Protein AF-A0A3C1Q5F6-F1 (afdb_monomer_lite)

Sequence (290 aa):
MKKNLTIVIAALIVAAMAIPASAAKLTLSGAYSAGWTYDTRVWTPTNLAEASKLTLKLEFTEGESIVAYLPLTVKPFVGEPEVAVGSWYFSYATAPFSFWVSPNDPWNAKQFSALGDPLGIGAKLGGGVVLNAKGNILGAGLNIYAAGLATGAEAYLGRATYGLPAEFTLGLVGAYTVTDPETDPDELILGADVVGPIPGIGGNITVAGAAQLSKPYDSTWGFEGMPSNDNYAYRLALTDIAVGPVTKAWASYTAVGGMFTDPYKASPASAPGAVLNKYAGKAAAEVGVT

Secondary structure (DSSP, 8-state):
---SHHHHHHHHHHHTTSS-SSSEEEEEEEEEEE-----TTS--PPPTTTTEEEEEEEEEEETTTEEEEEEEEEESSSSS-EEEE-S-EEEEE-SSEEEEEEE--TT-SS-------SS-TTS---SEEEEEEEEEETTEEEEEEEEEETTS-EEEEEEEEEE-GGG-EEEEEEEEEE--TTTS-EEEEEEEEEEEE-TTT-SEEEEEEEEEEEE-TT-SS--EE-SSS--EEEEEEEEEEEETTEEEEEEEEEEE-TT---TTSPPTTT-TTSHHHHTBTEEEEEEEE-

pLDDT: mean 85.05, std 15.41, range [35.41, 98.62]

Foldseek 3Di:
DPPVVVVVVVVVVVVVVPDPPDFKDKDKDKDKDFDWDDDPVDPDIDDRLQRIKIWMWIWIDGDPFWIWIWIWMWGSPPDDIDIDTDWTKTWGHDPQKIKMKTWQDPPHPDHDPAQPAQQQLQVADATFIKIWMWGADPQKTKIWIWTCHPVRKIKIWMKIWHADPQRKIKMKIKIWIDDDLVPDWTKIKIKIKIKHFDPPQTFIKIKMKMFMWTDHSPDPDDTDHPPDPFRMKIKIKTFQGDDPVARTKMKMKIAHGLNNDRPNGDDCVVCCPRNCNVHRNHIDIDIDGD

Structure (mmCIF, N/CA/C/O backbone):
data_AF-A0A3C1Q5F6-F1
#
_entry.id   AF-A0A3C1Q5F6-F1
#
loop_
_atom_site.group_PDB
_atom_site.id
_atom_site.type_symbol
_atom_site.label_atom_id
_atom_site.label_alt_id
_atom_site.label_comp_id
_atom_site.label_asym_id
_atom_site.label_entity_id
_atom_site.label_seq_id
_atom_site.pdbx_PDB_ins_code
_atom_site.Cartn_x
_atom_site.Cartn_y
_atom_site.Cartn_z
_atom_site.occupancy
_atom_site.B_iso_or_equiv
_atom_site.auth_seq_id
_atom_site.auth_comp_id
_atom_site.auth_asym_id
_atom_site.auth_atom_id
_atom_site.pdbx_PDB_model_num
ATOM 1 N N . MET A 1 1 ? 7.334 -12.150 -31.253 1.00 35.41 1 MET A N 1
ATOM 2 C CA . MET A 1 1 ? 6.237 -11.151 -31.172 1.00 35.41 1 MET A CA 1
ATOM 3 C C . MET A 1 1 ? 6.437 -10.079 -30.079 1.00 35.41 1 MET A C 1
ATOM 5 O O . MET A 1 1 ? 5.518 -9.338 -29.782 1.00 35.41 1 MET A O 1
ATOM 9 N N . LYS A 1 2 ? 7.685 -9.873 -29.617 1.00 36.47 2 LYS A N 1
ATOM 10 C CA . LYS A 1 2 ? 8.251 -8.755 -28.824 1.00 36.47 2 LYS A CA 1
ATOM 11 C C . LYS A 1 2 ? 8.188 -7.345 -29.484 1.00 36.47 2 LYS A C 1
ATOM 13 O O . LYS A 1 2 ? 8.998 -6.487 -29.160 1.00 36.47 2 LYS A O 1
ATOM 18 N N . LYS A 1 3 ? 7.271 -7.099 -30.434 1.00 38.62 3 LYS A N 1
ATOM 19 C CA . LYS A 1 3 ? 7.206 -5.860 -31.249 1.00 38.62 3 LYS A CA 1
ATOM 20 C C . LYS A 1 3 ? 6.546 -4.654 -30.540 1.00 38.62 3 LYS A C 1
ATOM 22 O O . LYS A 1 3 ? 6.632 -3.549 -31.059 1.00 38.62 3 LYS A O 1
ATOM 27 N N . ASN A 1 4 ? 5.958 -4.830 -29.351 1.00 45.78 4 ASN A N 1
ATOM 28 C CA . ASN A 1 4 ? 5.184 -3.771 -28.676 1.00 45.78 4 ASN A CA 1
ATOM 29 C C . ASN A 1 4 ? 5.987 -2.927 -27.662 1.00 45.78 4 ASN A C 1
ATOM 31 O O . ASN A 1 4 ? 5.593 -1.804 -27.363 1.00 45.78 4 ASN A O 1
ATOM 35 N N . LEU A 1 5 ? 7.148 -3.401 -27.186 1.00 43.19 5 LEU A N 1
ATOM 36 C CA . LEU A 1 5 ? 8.021 -2.631 -26.279 1.00 43.19 5 LEU A CA 1
ATOM 37 C C . LEU A 1 5 ? 8.667 -1.420 -26.992 1.00 43.19 5 LEU A C 1
ATOM 39 O O . LEU A 1 5 ? 8.915 -0.378 -26.392 1.00 43.19 5 LEU A O 1
ATOM 43 N N . THR A 1 6 ? 8.879 -1.547 -28.306 1.00 39.38 6 THR A N 1
ATOM 44 C CA . THR A 1 6 ? 9.474 -0.539 -29.199 1.00 39.38 6 THR A CA 1
ATOM 45 C C . THR A 1 6 ? 8.559 0.674 -29.443 1.00 39.38 6 THR A C 1
ATOM 47 O O . THR A 1 6 ? 9.052 1.742 -29.790 1.00 39.38 6 THR A O 1
ATOM 50 N N . ILE A 1 7 ? 7.244 0.551 -29.217 1.00 42.97 7 ILE A N 1
ATOM 51 C CA . ILE A 1 7 ? 6.257 1.629 -29.434 1.00 42.97 7 ILE A CA 1
ATOM 52 C C . ILE A 1 7 ? 6.027 2.458 -28.155 1.00 42.97 7 ILE A C 1
ATOM 54 O O . ILE A 1 7 ? 5.836 3.668 -28.231 1.00 42.97 7 ILE A O 1
ATOM 58 N N . VAL A 1 8 ? 6.140 1.854 -26.968 1.00 44.69 8 VAL A N 1
ATOM 59 C CA . VAL A 1 8 ? 5.965 2.565 -25.684 1.00 44.69 8 VAL A CA 1
ATOM 60 C C . VAL A 1 8 ? 7.183 3.443 -25.338 1.00 44.69 8 VAL A C 1
ATOM 62 O O . VAL A 1 8 ? 7.014 4.560 -24.854 1.00 44.69 8 VAL A O 1
ATOM 65 N N . ILE A 1 9 ? 8.407 3.015 -25.683 1.00 50.34 9 ILE A N 1
ATOM 66 C CA . ILE A 1 9 ? 9.622 3.853 -25.570 1.00 50.34 9 ILE A CA 1
ATOM 67 C C . ILE A 1 9 ? 9.559 5.049 -26.538 1.00 50.34 9 ILE A C 1
ATOM 69 O O . ILE A 1 9 ? 9.979 6.150 -26.192 1.00 50.34 9 ILE A O 1
ATOM 73 N N . ALA A 1 10 ? 8.969 4.868 -27.722 1.00 46.56 10 ALA A N 1
ATOM 74 C CA . ALA A 1 10 ? 8.775 5.948 -28.686 1.00 46.56 10 ALA A CA 1
ATOM 75 C C . ALA A 1 10 ? 7.743 7.001 -28.216 1.00 46.56 10 ALA A C 1
ATOM 77 O O . ALA A 1 10 ? 7.903 8.174 -28.536 1.00 46.56 10 ALA A O 1
ATOM 78 N N . ALA A 1 11 ? 6.743 6.639 -27.400 1.00 47.94 11 ALA A N 1
ATOM 79 C CA . ALA A 1 11 ? 5.792 7.597 -26.813 1.00 47.94 11 ALA A CA 1
ATOM 80 C C . ALA A 1 11 ? 6.409 8.444 -25.677 1.00 47.94 11 ALA A C 1
ATOM 82 O O . ALA A 1 11 ? 6.154 9.647 -25.597 1.00 47.94 11 ALA A O 1
ATOM 83 N N . LEU A 1 12 ? 7.293 7.853 -24.862 1.00 50.41 12 LEU A N 1
ATOM 84 C CA . LEU A 1 12 ? 8.118 8.573 -23.874 1.00 50.41 12 LEU A CA 1
ATOM 85 C C . LEU A 1 12 ? 9.059 9.607 -24.534 1.00 50.41 12 LEU A C 1
ATOM 87 O O . LEU A 1 12 ? 9.312 10.658 -23.953 1.00 50.41 12 LEU A O 1
ATOM 91 N N . ILE A 1 13 ? 9.517 9.345 -25.766 1.00 47.28 13 ILE A N 1
ATOM 92 C CA . ILE A 1 13 ? 10.358 10.240 -26.589 1.00 47.28 13 ILE A CA 1
ATOM 93 C C . ILE A 1 13 ? 9.553 11.407 -27.200 1.00 47.28 13 ILE A C 1
ATOM 95 O O . ILE A 1 13 ? 10.118 12.466 -27.461 1.00 47.28 13 ILE A O 1
ATOM 99 N N . VAL A 1 14 ? 8.236 11.254 -27.393 1.00 49.12 14 VAL A N 1
ATOM 100 C CA . VAL A 1 14 ? 7.384 12.267 -28.047 1.00 49.12 14 VAL A CA 1
ATOM 101 C C . VAL A 1 14 ? 6.758 13.252 -27.053 1.00 49.12 14 VAL A C 1
ATOM 103 O O . VAL A 1 14 ? 6.632 14.429 -27.375 1.00 49.12 14 VAL A O 1
ATOM 106 N N . ALA A 1 15 ? 6.441 12.844 -25.820 1.00 44.47 15 ALA A N 1
ATOM 107 C CA . ALA A 1 15 ? 5.933 13.773 -24.798 1.00 44.47 15 ALA A CA 1
ATOM 108 C C . ALA A 1 15 ? 7.011 14.733 -24.243 1.00 44.47 15 ALA A C 1
ATOM 110 O O . ALA A 1 15 ? 6.678 15.827 -23.793 1.00 44.47 15 ALA A O 1
ATOM 111 N N . ALA A 1 16 ? 8.300 14.385 -24.367 1.00 49.19 16 ALA A N 1
ATOM 112 C CA . ALA A 1 16 ? 9.418 15.306 -24.133 1.00 49.19 16 ALA A CA 1
ATOM 113 C C . ALA A 1 16 ? 9.474 16.471 -25.153 1.00 49.19 16 ALA A C 1
ATOM 115 O O . ALA A 1 16 ? 10.225 17.423 -24.956 1.00 49.19 16 ALA A O 1
ATOM 116 N N . MET A 1 17 ? 8.690 16.420 -26.242 1.00 44.44 17 MET A N 1
ATOM 117 C CA . MET A 1 17 ? 8.706 17.412 -27.326 1.00 44.44 17 MET A CA 1
ATOM 118 C C . MET A 1 17 ? 7.688 18.567 -27.173 1.00 44.44 17 MET A C 1
ATOM 120 O O . MET A 1 17 ? 7.547 19.350 -28.110 1.00 44.44 17 MET A O 1
ATOM 124 N N . ALA A 1 18 ? 6.977 18.713 -26.042 1.00 46.72 18 ALA A N 1
ATOM 125 C CA . ALA A 1 18 ? 5.886 19.700 -25.897 1.00 46.72 18 ALA A CA 1
ATOM 126 C C . ALA A 1 18 ? 5.957 20.628 -24.659 1.00 46.72 18 ALA A C 1
ATOM 128 O O . ALA A 1 18 ? 4.913 21.092 -24.198 1.00 46.72 18 ALA A O 1
ATOM 129 N N . ILE A 1 19 ? 7.144 20.924 -24.105 1.00 53.06 19 ILE A N 1
ATOM 130 C CA . ILE A 1 19 ? 7.284 21.745 -22.880 1.00 53.06 19 ILE A CA 1
ATOM 131 C C . ILE A 1 19 ? 8.392 22.817 -23.056 1.00 53.06 19 ILE A C 1
ATOM 133 O O . ILE A 1 19 ? 9.395 22.534 -23.717 1.00 53.06 19 ILE A O 1
ATOM 137 N N . PRO A 1 20 ? 8.232 24.073 -22.565 1.00 49.56 20 PRO A N 1
ATOM 138 C CA . PRO A 1 20 ? 9.175 25.165 -22.832 1.00 49.56 20 PRO A CA 1
ATOM 139 C C . PRO A 1 20 ? 10.585 24.894 -22.278 1.00 49.56 20 PRO A C 1
ATOM 141 O O . PRO A 1 20 ? 10.820 24.825 -21.075 1.00 49.56 20 PRO A O 1
ATOM 144 N N . ALA A 1 21 ? 11.537 24.782 -23.200 1.00 50.69 21 ALA A N 1
ATOM 145 C CA . ALA A 1 21 ? 12.872 24.223 -23.026 1.00 50.69 21 ALA A CA 1
ATOM 146 C C . ALA A 1 21 ? 13.909 25.125 -22.315 1.00 50.69 21 ALA A C 1
ATOM 148 O O . ALA A 1 21 ? 14.904 25.501 -22.935 1.00 50.69 21 ALA A O 1
ATOM 149 N N . SER A 1 22 ? 13.750 25.456 -21.026 1.00 56.28 22 SER A N 1
ATOM 150 C CA . SER A 1 22 ? 14.826 26.159 -20.284 1.00 56.28 22 SER A CA 1
ATOM 151 C C . SER A 1 22 ? 15.547 25.350 -19.195 1.00 56.28 22 SER A C 1
ATOM 153 O O . SER A 1 22 ? 16.629 25.768 -18.790 1.00 56.28 22 SER A O 1
ATOM 155 N N . ALA A 1 23 ? 15.034 24.188 -18.756 1.00 65.44 23 ALA A N 1
ATOM 156 C CA . ALA A 1 23 ? 15.628 23.422 -17.642 1.00 65.44 23 ALA A CA 1
ATOM 157 C C . ALA A 1 23 ? 15.640 21.885 -17.808 1.00 65.44 23 ALA A C 1
ATOM 159 O O . ALA A 1 23 ? 15.809 21.158 -16.827 1.00 65.44 23 ALA A O 1
ATOM 160 N N . ALA A 1 24 ? 15.456 21.367 -19.026 1.00 75.56 24 ALA A N 1
ATOM 161 C CA . ALA A 1 24 ? 15.541 19.931 -19.285 1.00 75.56 24 ALA A CA 1
ATOM 162 C C . ALA A 1 24 ? 17.007 19.461 -19.368 1.00 75.56 24 ALA A C 1
ATOM 164 O O . ALA A 1 24 ? 17.834 20.073 -20.046 1.00 75.56 24 ALA A O 1
ATOM 165 N N . LYS A 1 25 ? 17.329 18.351 -18.701 1.00 81.88 25 LYS A N 1
ATOM 166 C CA . LYS A 1 25 ? 18.652 17.717 -18.677 1.00 81.88 25 LYS A CA 1
ATOM 167 C C . LYS A 1 25 ? 18.509 16.224 -18.954 1.00 81.88 25 LYS A C 1
ATOM 169 O O . LYS A 1 25 ? 17.766 15.525 -18.276 1.00 81.88 25 LYS A O 1
ATOM 174 N N . LEU A 1 26 ? 19.279 15.731 -19.922 1.00 82.38 26 LEU A N 1
ATOM 175 C CA . LEU A 1 26 ? 19.454 14.304 -20.180 1.00 82.38 26 LEU A CA 1
ATOM 176 C C . LEU A 1 26 ? 20.857 13.883 -19.731 1.00 82.38 26 LEU A C 1
ATOM 178 O O . LEU A 1 26 ? 21.854 14.440 -20.187 1.00 82.38 26 LEU A O 1
ATOM 182 N N . THR A 1 27 ? 20.933 12.891 -18.851 1.00 83.12 27 THR A N 1
ATOM 183 C CA . THR A 1 27 ? 22.177 12.320 -18.332 1.00 83.12 27 THR A CA 1
ATOM 184 C C . THR A 1 27 ? 22.307 10.873 -18.793 1.00 83.12 27 THR A C 1
ATOM 186 O O . THR A 1 27 ? 21.411 10.059 -18.580 1.00 83.12 27 THR A O 1
ATOM 189 N N . LEU A 1 28 ? 23.449 10.542 -19.397 1.00 82.88 28 LEU A N 1
ATOM 190 C CA . LEU A 1 28 ? 23.834 9.176 -19.744 1.00 82.88 28 LEU A CA 1
ATOM 191 C C . LEU A 1 28 ? 25.090 8.804 -18.955 1.00 82.88 28 LEU A C 1
ATOM 193 O O . LEU A 1 28 ? 26.108 9.488 -19.040 1.00 82.88 28 LEU A O 1
ATOM 197 N N . SER A 1 29 ? 25.029 7.710 -18.203 1.00 83.94 29 SER A N 1
ATOM 198 C CA . SER A 1 29 ? 26.189 7.134 -17.514 1.00 83.94 29 SER A CA 1
ATOM 199 C C . SER A 1 29 ? 26.211 5.619 -17.672 1.00 83.94 29 SER A C 1
ATOM 201 O O . SER A 1 29 ? 25.200 5.004 -18.008 1.00 83.94 29 SER A O 1
ATOM 203 N N . GLY A 1 30 ? 27.362 4.992 -17.454 1.00 81.44 30 GLY A N 1
ATOM 204 C CA . GLY A 1 30 ? 27.469 3.549 -17.601 1.00 81.44 30 GLY A CA 1
ATOM 205 C C . GLY A 1 30 ? 28.825 2.990 -17.213 1.00 81.44 30 GLY A C 1
ATOM 206 O O . GLY A 1 30 ? 29.762 3.731 -16.926 1.00 81.44 30 GLY A O 1
ATOM 207 N N . ALA A 1 31 ? 28.908 1.665 -17.197 1.00 84.56 31 ALA A N 1
ATOM 208 C CA . ALA A 1 31 ? 30.134 0.927 -16.936 1.00 84.56 31 ALA A CA 1
ATOM 209 C C . ALA A 1 31 ? 30.200 -0.304 -17.840 1.00 84.56 31 ALA A C 1
ATOM 211 O O . ALA A 1 31 ? 29.221 -1.048 -17.963 1.00 84.56 31 ALA A O 1
ATOM 212 N N . TYR A 1 32 ? 31.368 -0.515 -18.439 1.00 76.19 32 TYR A N 1
ATOM 213 C CA . TYR A 1 32 ? 31.722 -1.762 -19.099 1.00 76.19 32 TYR A CA 1
ATOM 214 C C . TYR A 1 32 ? 32.512 -2.627 -18.119 1.00 76.19 32 TYR A C 1
ATOM 216 O O . TYR A 1 32 ? 33.461 -2.152 -17.494 1.00 76.19 32 TYR A O 1
ATOM 224 N N . SER A 1 33 ? 32.119 -3.886 -17.969 1.00 78.19 33 SER A N 1
ATOM 225 C CA . SER A 1 33 ? 32.840 -4.849 -17.145 1.00 78.19 33 SER A CA 1
ATOM 226 C C . SER A 1 33 ? 32.868 -6.225 -17.795 1.00 78.19 33 SER A C 1
ATOM 228 O O . SER A 1 33 ? 31.988 -6.592 -18.568 1.00 78.19 33 SER A O 1
ATOM 230 N 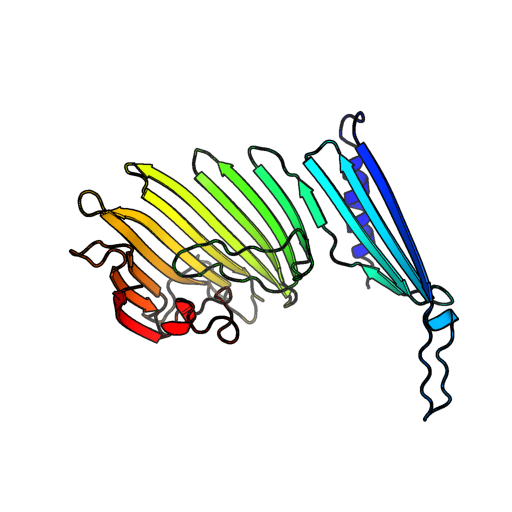N . ALA A 1 34 ? 33.896 -6.997 -17.464 1.00 69.38 34 ALA A N 1
ATOM 231 C CA . ALA A 1 34 ? 33.992 -8.411 -17.782 1.00 69.38 34 ALA A CA 1
ATOM 232 C C . ALA A 1 34 ? 34.605 -9.113 -16.565 1.00 69.38 34 ALA A C 1
ATOM 234 O O . ALA A 1 34 ? 35.575 -8.617 -15.991 1.00 69.38 34 ALA A O 1
ATOM 235 N N . GLY A 1 35 ? 34.003 -10.217 -16.128 1.00 64.31 35 GLY A N 1
ATOM 236 C CA . GLY A 1 35 ? 34.468 -10.997 -14.979 1.00 64.31 35 GLY A CA 1
ATOM 237 C C . GLY A 1 35 ? 34.714 -12.442 -15.383 1.00 64.31 35 GLY A C 1
ATOM 238 O O . GLY A 1 35 ? 34.014 -12.961 -16.239 1.00 64.31 35 GLY A O 1
ATOM 239 N N . TRP A 1 36 ? 35.690 -13.105 -14.775 1.00 60.81 36 TRP A N 1
ATOM 240 C CA . TRP A 1 36 ? 35.934 -14.528 -15.002 1.00 60.81 36 TRP A CA 1
ATOM 241 C C . TRP A 1 36 ? 35.939 -15.256 -13.662 1.00 60.81 36 TRP A C 1
ATOM 243 O O . TRP A 1 36 ? 36.415 -14.726 -12.657 1.00 60.81 36 TRP A O 1
ATOM 253 N N . THR A 1 37 ? 35.365 -16.455 -13.641 1.00 58.91 37 THR A N 1
ATOM 254 C CA . THR A 1 37 ? 35.388 -17.339 -12.475 1.00 58.91 37 THR A CA 1
ATOM 255 C C . THR A 1 37 ? 36.300 -18.515 -12.788 1.00 58.91 37 THR A C 1
ATOM 257 O O . THR A 1 37 ? 36.218 -19.106 -13.862 1.00 58.91 37 THR A O 1
ATOM 260 N N . TYR A 1 38 ? 37.194 -18.821 -11.852 1.00 57.25 38 TYR A N 1
ATOM 261 C CA . TYR A 1 38 ? 38.139 -19.925 -11.950 1.00 57.25 38 TYR A CA 1
ATOM 262 C C . TYR A 1 38 ? 37.777 -20.988 -10.913 1.00 57.25 38 TYR A C 1
ATOM 264 O O . TYR A 1 38 ? 37.818 -20.713 -9.713 1.00 57.25 38 TYR A O 1
ATOM 272 N N . ASP A 1 39 ? 37.417 -22.187 -11.375 1.00 66.12 39 ASP A N 1
ATOM 273 C CA . ASP A 1 39 ? 37.258 -23.368 -10.525 1.00 66.12 39 ASP A CA 1
ATOM 274 C C . ASP A 1 39 ? 38.516 -24.239 -10.649 1.00 66.12 39 ASP A C 1
ATOM 276 O O . ASP A 1 39 ? 38.878 -24.695 -11.732 1.00 66.12 39 ASP A O 1
ATOM 280 N N . THR A 1 40 ? 39.202 -24.476 -9.531 1.00 62.94 40 THR A N 1
ATOM 281 C CA . THR A 1 40 ? 40.420 -25.302 -9.486 1.00 62.94 40 THR A CA 1
ATOM 282 C C . THR A 1 40 ? 40.155 -26.788 -9.730 1.00 62.94 40 THR A C 1
ATOM 284 O O . THR A 1 40 ? 41.106 -27.546 -9.917 1.00 62.94 40 THR A O 1
ATOM 287 N N . ARG A 1 41 ? 38.891 -27.225 -9.703 1.00 69.75 41 ARG A N 1
ATOM 288 C CA . ARG A 1 41 ? 38.481 -28.630 -9.844 1.00 69.75 41 ARG A CA 1
ATOM 289 C C . ARG A 1 41 ? 38.009 -28.975 -11.255 1.00 69.75 41 ARG A C 1
ATOM 291 O O . ARG A 1 41 ? 38.017 -30.150 -11.610 1.00 69.75 41 ARG A O 1
ATOM 298 N N . VAL A 1 42 ? 37.623 -27.978 -12.055 1.00 61.81 42 VAL A N 1
ATOM 299 C CA . VAL A 1 42 ? 37.151 -28.144 -13.437 1.00 61.81 42 VAL A CA 1
ATOM 300 C C . VAL A 1 42 ? 37.731 -27.019 -14.295 1.00 61.81 42 VAL A C 1
ATOM 302 O O . VAL A 1 42 ? 37.387 -25.853 -14.118 1.00 61.81 42 VAL A O 1
ATOM 305 N N . TRP A 1 43 ? 38.612 -27.355 -15.245 1.00 54.59 43 TRP A N 1
ATOM 306 C CA . TRP A 1 43 ? 39.190 -26.377 -16.175 1.00 54.59 43 TRP A CA 1
ATOM 307 C C . TRP A 1 43 ? 38.177 -25.995 -17.264 1.00 54.59 43 TRP A C 1
ATOM 309 O O . TRP A 1 43 ? 38.260 -26.426 -18.411 1.00 54.59 43 TRP A O 1
ATOM 319 N N . THR A 1 44 ? 37.196 -25.181 -16.891 1.00 61.12 44 THR A N 1
ATOM 320 C CA . THR A 1 44 ? 36.236 -24.555 -17.811 1.00 61.12 44 THR A CA 1
ATOM 321 C C . THR A 1 44 ? 36.230 -23.048 -17.571 1.00 61.12 44 THR A C 1
ATOM 323 O O . THR A 1 44 ? 35.342 -22.542 -16.884 1.00 61.12 44 THR A O 1
ATOM 326 N N . PRO A 1 45 ? 37.242 -22.314 -18.074 1.00 61.03 45 PRO A N 1
ATOM 327 C CA . PRO A 1 45 ? 37.261 -20.861 -17.971 1.00 61.03 45 PRO A CA 1
ATOM 328 C C . PRO A 1 45 ? 36.082 -20.266 -18.749 1.00 61.03 45 PRO A C 1
ATOM 330 O O . PRO A 1 45 ? 35.851 -20.618 -19.905 1.00 61.03 45 PRO A O 1
ATOM 333 N N . THR A 1 46 ? 35.342 -19.349 -18.126 1.00 66.81 46 THR A N 1
ATOM 334 C CA . THR A 1 46 ? 34.298 -18.583 -18.819 1.00 66.81 46 THR A CA 1
ATOM 335 C C . THR A 1 46 ? 34.935 -17.703 -19.894 1.00 66.81 46 THR A C 1
ATOM 337 O O . THR A 1 46 ? 35.908 -16.994 -19.624 1.00 66.81 46 THR A O 1
ATOM 340 N N . ASN A 1 47 ? 34.387 -17.725 -21.110 1.00 73.00 47 ASN A N 1
ATOM 341 C CA . ASN A 1 47 ? 34.859 -16.878 -22.200 1.00 73.00 47 ASN A CA 1
ATOM 342 C C . ASN A 1 47 ? 34.645 -15.393 -21.848 1.00 73.00 47 ASN A C 1
ATOM 344 O O . ASN A 1 47 ? 33.549 -14.982 -21.472 1.00 73.00 47 ASN A O 1
ATOM 348 N N . LEU A 1 48 ? 35.689 -14.572 -21.996 1.00 68.75 48 LEU A N 1
ATOM 349 C CA . LEU A 1 48 ? 35.645 -13.142 -21.677 1.00 68.75 48 LEU A CA 1
ATOM 350 C C . LEU A 1 48 ? 34.615 -12.373 -22.525 1.00 68.75 48 LEU A C 1
ATOM 352 O O . LEU A 1 48 ? 34.022 -11.408 -22.046 1.00 68.75 48 LEU A O 1
ATOM 356 N N . ALA A 1 49 ? 34.379 -12.815 -23.764 1.00 71.31 49 ALA A N 1
ATOM 357 C CA . ALA A 1 49 ? 33.346 -12.273 -24.641 1.00 71.31 49 ALA A CA 1
ATOM 358 C C . ALA A 1 49 ? 31.941 -12.572 -24.095 1.00 71.31 49 ALA A C 1
ATOM 360 O O . ALA A 1 49 ? 31.103 -11.674 -24.033 1.00 71.31 49 ALA A O 1
ATOM 361 N N . GLU A 1 50 ? 31.708 -13.794 -23.616 1.00 73.19 50 GLU A N 1
ATOM 362 C CA . GLU A 1 50 ? 30.434 -14.218 -23.016 1.00 73.19 50 GLU A CA 1
ATOM 363 C C . GLU A 1 50 ? 30.193 -13.566 -21.647 1.00 73.19 50 GLU A C 1
ATOM 365 O O . GLU A 1 50 ? 29.059 -13.271 -21.276 1.00 73.19 50 GLU A O 1
ATOM 370 N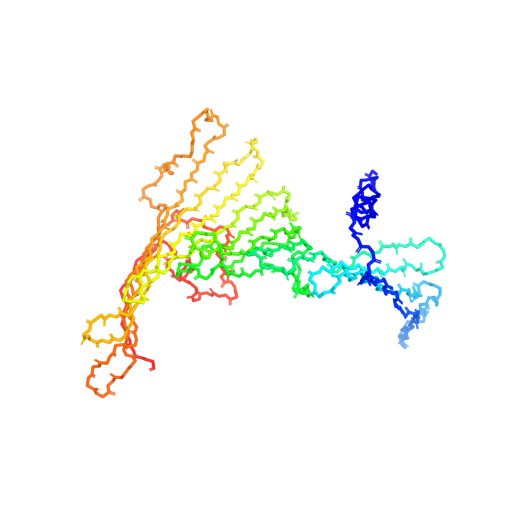 N . ALA A 1 51 ? 31.266 -13.275 -20.910 1.00 73.25 51 ALA A N 1
ATOM 371 C CA . ALA A 1 51 ? 31.197 -12.617 -19.610 1.00 73.25 51 ALA A CA 1
ATOM 372 C C . ALA A 1 51 ? 31.133 -11.080 -19.678 1.00 73.25 51 ALA A C 1
ATOM 374 O O . ALA A 1 51 ? 31.068 -10.416 -18.636 1.00 73.25 51 ALA A O 1
ATOM 375 N N . SER A 1 52 ? 31.173 -10.502 -20.881 1.00 79.38 52 SER A N 1
ATOM 376 C CA . SER A 1 52 ? 31.136 -9.055 -21.073 1.00 79.38 52 SER A CA 1
ATOM 377 C C . SER A 1 52 ? 29.750 -8.475 -20.769 1.00 79.38 52 SER A C 1
ATOM 379 O O . SER A 1 52 ? 28.711 -8.998 -21.179 1.00 79.38 52 SER A O 1
ATOM 381 N N . LYS A 1 53 ? 29.731 -7.366 -20.029 1.00 84.94 53 LYS A N 1
ATOM 382 C CA . LYS A 1 53 ? 28.528 -6.655 -19.593 1.00 84.94 53 LYS A CA 1
ATOM 383 C C . LYS A 1 53 ? 28.700 -5.160 -19.822 1.00 84.94 53 LYS A C 1
ATOM 385 O O . LYS A 1 53 ? 29.622 -4.550 -19.285 1.00 84.94 53 LYS A O 1
ATOM 390 N N . LEU A 1 54 ? 27.739 -4.545 -20.505 1.00 82.81 54 LEU A N 1
ATOM 391 C CA . LEU A 1 54 ? 27.567 -3.093 -20.501 1.00 82.81 54 LEU A CA 1
ATOM 392 C C . LEU A 1 54 ? 26.347 -2.728 -19.654 1.00 82.81 54 LEU A C 1
ATOM 394 O O . LEU A 1 54 ? 25.258 -3.255 -19.866 1.00 82.81 54 LEU A O 1
ATOM 398 N N . THR A 1 55 ? 26.523 -1.830 -18.687 1.00 88.06 55 THR A N 1
ATOM 399 C CA . THR A 1 55 ? 25.419 -1.249 -17.907 1.00 88.06 55 THR A CA 1
ATOM 400 C C . THR A 1 55 ? 25.277 0.216 -18.282 1.00 88.06 55 THR A C 1
ATOM 402 O O . THR A 1 55 ? 26.258 0.949 -18.197 1.00 88.06 55 THR A O 1
ATOM 405 N N . LEU A 1 56 ? 24.076 0.643 -18.663 1.00 86.56 56 LEU A N 1
ATOM 406 C CA . LEU A 1 56 ? 23.745 2.029 -18.987 1.00 86.56 56 LEU A CA 1
ATOM 407 C C . LEU A 1 56 ? 22.655 2.532 -18.040 1.00 86.56 56 LEU A C 1
ATOM 409 O O . LEU A 1 56 ? 21.749 1.787 -17.671 1.00 86.56 56 LEU A O 1
ATOM 413 N N . LYS A 1 57 ? 22.733 3.803 -17.662 1.00 89.75 57 LYS A N 1
ATOM 414 C CA . LYS A 1 57 ? 21.721 4.531 -16.899 1.00 89.75 57 LYS A CA 1
ATOM 415 C C . LYS A 1 57 ? 21.383 5.797 -17.669 1.00 89.75 57 LYS A C 1
ATOM 417 O O . LYS A 1 57 ? 22.251 6.656 -17.841 1.00 89.75 57 LYS A O 1
ATOM 422 N N . LEU A 1 58 ? 20.147 5.873 -18.147 1.00 87.56 58 LEU A N 1
ATOM 423 C CA . LEU A 1 58 ? 19.595 7.050 -18.801 1.00 87.56 58 LEU A CA 1
ATOM 424 C C . LEU A 1 58 ? 18.671 7.740 -17.807 1.00 87.56 58 LEU A C 1
ATOM 426 O O . LEU A 1 58 ? 17.752 7.113 -17.286 1.00 87.56 58 LEU A O 1
ATOM 430 N N . GLU A 1 59 ? 18.916 9.015 -17.546 1.00 89.25 59 GLU A N 1
ATOM 431 C CA . GLU A 1 59 ? 18.085 9.828 -16.667 1.00 89.25 59 GLU A CA 1
ATOM 432 C C . GLU A 1 59 ? 17.730 11.130 -17.373 1.00 89.25 59 GLU A C 1
ATOM 434 O O . GLU A 1 59 ? 18.607 11.906 -17.749 1.00 89.25 59 GLU A O 1
ATOM 439 N N . PHE A 1 60 ? 16.441 11.355 -17.572 1.00 87.44 60 PHE A N 1
ATOM 440 C CA . PHE A 1 60 ? 15.898 12.626 -18.014 1.00 87.44 60 PHE A CA 1
ATOM 441 C C . PHE A 1 60 ? 15.296 13.339 -16.809 1.00 87.44 60 PHE A C 1
ATOM 443 O O . PHE A 1 60 ? 14.489 12.754 -16.089 1.00 87.44 60 PHE A O 1
ATOM 450 N N . THR A 1 61 ? 15.662 14.598 -16.611 1.00 87.62 61 THR A N 1
ATOM 451 C CA . THR A 1 61 ? 15.081 15.470 -15.592 1.00 87.62 61 THR A CA 1
ATOM 452 C C . THR A 1 61 ? 14.626 16.767 -16.235 1.00 87.62 61 THR A C 1
ATOM 454 O O . THR A 1 61 ? 15.373 17.349 -17.019 1.00 87.62 61 THR A O 1
ATOM 457 N N . GLU A 1 62 ? 13.454 17.265 -15.870 1.00 81.38 62 GLU A N 1
ATOM 458 C CA . GLU A 1 62 ? 13.008 18.604 -16.252 1.00 81.38 62 GLU A CA 1
ATOM 459 C C . GLU A 1 62 ? 12.584 19.380 -15.006 1.00 81.38 62 GLU A C 1
ATOM 461 O O . GLU A 1 62 ? 11.671 18.982 -14.272 1.00 81.38 62 GLU A O 1
ATOM 466 N N . GLY A 1 63 ? 13.303 20.477 -14.750 1.00 81.81 63 GLY A N 1
ATOM 467 C CA . GLY A 1 63 ? 13.214 21.184 -13.477 1.00 81.81 63 GLY A CA 1
ATOM 468 C C . GLY A 1 63 ? 13.527 20.255 -12.300 1.00 81.81 63 GLY A C 1
ATOM 469 O O . GLY A 1 63 ? 14.399 19.393 -12.387 1.00 81.81 63 GLY A O 1
ATOM 470 N N . GLU A 1 64 ? 12.794 20.425 -11.200 1.00 80.56 64 GLU A N 1
ATOM 471 C CA . GLU A 1 64 ? 12.931 19.600 -9.988 1.00 80.56 64 GLU A CA 1
ATOM 472 C C . GLU A 1 64 ? 11.862 18.498 -9.883 1.00 80.56 64 GLU A C 1
ATOM 474 O O . GLU A 1 64 ? 11.888 17.689 -8.957 1.00 80.56 64 GLU A O 1
ATOM 479 N N . SER A 1 65 ? 10.898 18.465 -10.809 1.00 85.94 65 SER A N 1
ATOM 480 C CA . SER A 1 65 ? 9.650 17.721 -10.609 1.00 85.94 65 SER A CA 1
ATOM 481 C C . SER A 1 65 ? 9.419 16.577 -11.589 1.00 85.94 65 SER A C 1
ATOM 483 O O . SER A 1 65 ? 8.680 15.656 -11.246 1.00 85.94 65 SER A O 1
ATOM 485 N N . ILE A 1 66 ? 10.008 16.604 -12.786 1.00 90.00 66 ILE A N 1
ATOM 486 C CA . ILE A 1 66 ? 9.875 15.520 -13.770 1.00 90.00 66 ILE A CA 1
ATOM 487 C C . ILE A 1 66 ? 11.169 14.722 -13.796 1.00 90.00 66 ILE A C 1
ATOM 489 O O . ILE A 1 66 ? 12.240 15.290 -14.000 1.00 90.00 66 ILE A O 1
ATOM 493 N N . VAL A 1 67 ? 11.060 13.403 -13.635 1.00 92.00 67 VAL A N 1
ATOM 494 C CA . VAL A 1 67 ? 12.183 12.465 -13.739 1.00 92.00 67 VAL A CA 1
ATOM 495 C C . VAL A 1 67 ? 11.746 11.228 -14.517 1.00 92.00 67 VAL A C 1
ATOM 497 O O . VAL A 1 67 ? 10.741 10.608 -14.175 1.00 92.00 67 VAL A O 1
ATOM 500 N N . ALA A 1 68 ? 12.518 10.831 -15.524 1.00 91.94 68 ALA A N 1
ATOM 501 C CA . ALA A 1 68 ? 12.408 9.535 -16.183 1.00 91.94 68 ALA A CA 1
ATOM 502 C C . ALA A 1 68 ? 13.754 8.810 -16.098 1.00 91.94 68 ALA A C 1
ATOM 504 O O . ALA A 1 68 ? 14.770 9.322 -16.563 1.00 91.94 68 ALA A O 1
ATOM 505 N N . TYR A 1 69 ? 13.762 7.618 -15.513 1.00 92.81 69 TYR A N 1
ATOM 506 C CA . TYR A 1 69 ? 14.957 6.815 -15.286 1.00 92.81 69 TYR A CA 1
ATOM 507 C C . TYR A 1 69 ? 14.829 5.458 -15.979 1.00 92.81 69 TYR A C 1
ATOM 509 O O . TYR A 1 69 ? 13.870 4.720 -15.749 1.00 92.81 69 TYR A O 1
ATOM 517 N N . LEU A 1 70 ? 15.818 5.113 -16.806 1.00 92.69 70 LEU A N 1
ATOM 518 C CA . LEU A 1 70 ? 15.874 3.870 -17.569 1.00 92.69 70 LEU A CA 1
ATOM 519 C C . LEU A 1 70 ? 17.259 3.208 -17.432 1.00 92.69 70 LEU A C 1
ATOM 521 O O . LEU A 1 70 ? 18.219 3.620 -18.093 1.00 92.69 70 LEU A O 1
ATOM 525 N N . PRO A 1 71 ? 17.386 2.165 -16.593 1.00 92.62 71 PRO A N 1
ATOM 526 C CA . PRO A 1 71 ? 18.585 1.343 -16.522 1.00 92.62 71 PRO A CA 1
ATOM 527 C C . PRO A 1 71 ? 18.536 0.203 -17.549 1.00 92.62 71 PRO A C 1
ATOM 529 O O . PRO A 1 71 ? 17.573 -0.565 -17.599 1.00 92.62 71 PRO A O 1
ATOM 532 N N . LEU A 1 72 ? 19.606 0.049 -18.327 1.00 90.00 72 LEU A N 1
ATOM 533 C CA . LEU A 1 72 ? 19.773 -1.018 -19.315 1.00 90.00 72 LEU A CA 1
ATOM 534 C C . LEU A 1 72 ? 21.009 -1.858 -18.991 1.00 90.00 72 LEU A C 1
ATOM 536 O O . LEU A 1 72 ? 22.047 -1.345 -18.572 1.00 90.00 72 LEU A O 1
ATOM 540 N N . THR A 1 73 ? 20.911 -3.162 -19.211 1.00 89.44 73 THR A N 1
ATOM 541 C CA . THR A 1 73 ? 22.041 -4.092 -19.171 1.00 89.44 73 THR A CA 1
ATOM 542 C C . THR A 1 73 ? 22.106 -4.842 -20.491 1.00 89.44 73 THR A C 1
ATOM 544 O O . THR A 1 73 ? 21.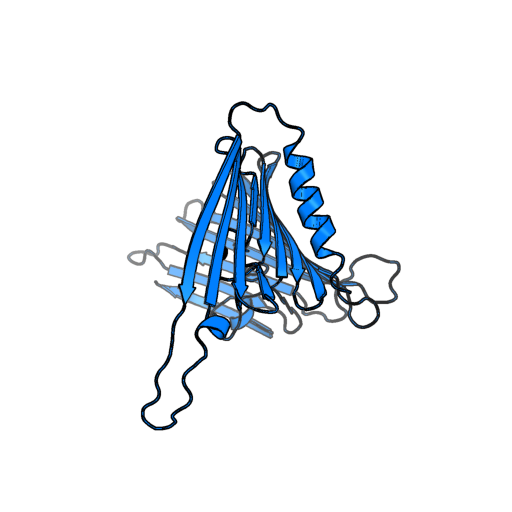113 -5.429 -20.902 1.00 89.44 73 THR A O 1
ATOM 547 N N . VAL A 1 74 ? 23.273 -4.847 -21.128 1.00 86.50 74 VAL A N 1
ATOM 548 C CA . VAL A 1 74 ? 23.527 -5.561 -22.384 1.00 86.50 74 VAL A CA 1
ATOM 549 C C . VAL A 1 74 ? 24.532 -6.681 -22.131 1.00 86.50 74 VAL A C 1
ATOM 551 O O . VAL A 1 74 ? 25.618 -6.407 -21.603 1.00 86.50 74 VAL A O 1
ATOM 554 N N . LYS A 1 75 ? 24.163 -7.926 -22.460 1.00 85.44 75 LYS A N 1
ATOM 555 C CA . LYS A 1 75 ? 24.987 -9.132 -22.268 1.00 85.44 75 LYS A CA 1
ATOM 556 C C . LYS A 1 75 ? 24.652 -10.239 -23.283 1.00 85.44 75 LYS A C 1
ATOM 558 O O . LYS A 1 75 ? 23.476 -10.458 -23.523 1.00 85.44 75 LYS A O 1
ATOM 563 N N . PRO A 1 76 ? 25.634 -11.007 -23.771 1.00 81.19 76 PRO A N 1
ATOM 564 C CA . PRO A 1 76 ? 27.033 -10.609 -23.838 1.00 81.19 76 PRO A CA 1
ATOM 565 C C . PRO A 1 76 ? 27.167 -9.360 -24.721 1.00 81.19 76 PRO A C 1
ATOM 567 O O . PRO A 1 76 ? 26.365 -9.125 -25.619 1.00 81.19 76 PRO A O 1
ATOM 570 N N . PHE A 1 77 ? 28.162 -8.517 -24.465 1.00 66.19 77 PHE A N 1
ATOM 571 C CA . PHE A 1 77 ? 28.424 -7.335 -25.297 1.00 66.19 77 PHE A CA 1
ATOM 572 C C . PHE A 1 77 ? 29.104 -7.684 -26.639 1.00 66.19 77 PHE A C 1
ATOM 574 O O . PHE A 1 77 ? 29.336 -6.812 -27.472 1.00 66.19 77 PHE A O 1
ATOM 581 N N . VAL A 1 78 ? 29.413 -8.965 -26.861 1.00 65.88 78 VAL A N 1
ATOM 582 C CA . VAL A 1 78 ? 30.006 -9.511 -28.086 1.00 65.88 78 VAL A CA 1
ATOM 583 C C . VAL A 1 78 ? 29.120 -10.652 -28.590 1.00 65.88 78 VAL A C 1
ATOM 585 O O . VAL A 1 78 ? 28.711 -11.496 -27.797 1.00 65.88 78 VAL A O 1
ATOM 588 N N . GLY A 1 79 ? 28.851 -10.709 -29.897 1.00 75.75 79 GLY A N 1
ATOM 589 C CA . GLY A 1 79 ? 27.974 -11.721 -30.499 1.00 75.75 79 GLY A CA 1
ATOM 590 C C . GLY A 1 79 ? 26.529 -11.236 -30.617 1.00 75.75 79 GLY A C 1
ATOM 591 O O . GLY A 1 79 ? 26.306 -10.134 -31.111 1.00 75.75 79 GLY A O 1
ATOM 592 N N . GLU A 1 80 ? 25.561 -12.052 -30.190 1.00 80.75 80 GLU A N 1
ATOM 593 C CA . GLU A 1 80 ? 24.143 -11.677 -30.116 1.00 80.75 80 GLU A CA 1
ATOM 594 C C . GLU A 1 80 ? 23.819 -11.109 -28.721 1.00 80.75 80 GLU A C 1
ATOM 596 O O . GLU A 1 80 ? 23.666 -11.879 -27.769 1.00 80.75 80 GLU A O 1
ATOM 601 N N . PRO A 1 81 ? 23.738 -9.775 -28.557 1.00 82.31 81 PRO A N 1
ATOM 602 C CA . PRO A 1 81 ? 23.477 -9.173 -27.259 1.00 82.31 81 PRO A CA 1
ATOM 603 C C . PRO A 1 81 ? 22.011 -9.321 -26.841 1.00 82.31 81 PRO A C 1
ATOM 605 O O . PRO A 1 81 ? 21.091 -8.943 -27.569 1.00 82.31 81 PRO A O 1
ATOM 608 N N . GLU A 1 82 ? 21.792 -9.760 -25.608 1.00 87.00 82 GLU A N 1
ATOM 609 C CA . GLU A 1 82 ? 20.529 -9.611 -24.899 1.00 87.00 82 GLU A CA 1
ATOM 610 C C . GLU A 1 82 ? 20.494 -8.257 -24.182 1.00 87.00 82 GLU A C 1
ATOM 612 O O . GLU A 1 82 ? 21.442 -7.864 -23.496 1.00 87.00 82 GLU A O 1
ATOM 617 N N . VAL A 1 83 ? 19.380 -7.538 -24.331 1.00 86.81 83 VAL A N 1
ATOM 618 C CA . VAL A 1 83 ? 19.126 -6.276 -23.631 1.00 86.81 83 VAL A CA 1
ATOM 619 C C . VAL A 1 83 ? 18.074 -6.514 -22.557 1.00 86.81 83 VAL A C 1
ATOM 621 O O . VAL A 1 83 ? 16.921 -6.817 -22.862 1.00 86.81 83 VAL A O 1
ATOM 624 N N . ALA A 1 84 ? 18.467 -6.326 -21.302 1.00 89.06 84 ALA A N 1
ATOM 625 C CA . ALA A 1 84 ? 17.582 -6.349 -20.150 1.00 89.06 84 ALA A CA 1
ATOM 626 C C . ALA A 1 84 ? 17.325 -4.927 -19.644 1.00 89.06 84 ALA A C 1
ATOM 628 O O . ALA A 1 84 ? 18.243 -4.106 -19.547 1.00 89.06 84 ALA A O 1
ATOM 629 N N . VAL A 1 85 ? 16.074 -4.654 -19.280 1.00 89.25 85 VAL A N 1
ATOM 630 C CA . VAL A 1 85 ? 15.667 -3.413 -18.616 1.00 89.25 85 VAL A CA 1
ATOM 631 C C . VAL A 1 85 ? 15.584 -3.681 -17.115 1.00 89.25 85 VAL A C 1
ATOM 633 O O . VAL A 1 85 ? 14.998 -4.679 -16.703 1.00 89.25 85 VAL A O 1
ATOM 636 N N . GLY A 1 86 ? 16.204 -2.825 -16.301 1.00 89.12 86 GLY A N 1
ATOM 637 C CA . GLY A 1 86 ? 16.107 -2.906 -14.839 1.00 89.12 86 GLY A CA 1
ATOM 638 C C . GLY A 1 86 ? 14.889 -2.159 -14.281 1.00 89.12 86 GLY A C 1
ATOM 639 O O . GLY A 1 86 ? 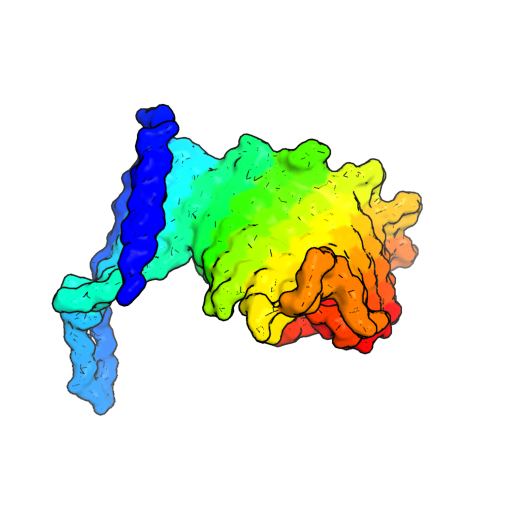13.939 -1.870 -15.006 1.00 89.12 86 GLY A O 1
ATOM 640 N N . SER A 1 87 ? 14.955 -1.796 -12.997 1.00 93.56 87 SER A N 1
ATOM 641 C CA . SER A 1 87 ? 13.931 -1.028 -12.271 1.00 93.56 87 SER A CA 1
ATOM 642 C C . SER A 1 87 ? 13.829 0.416 -12.790 1.00 93.56 87 SER A C 1
ATOM 644 O O . SER A 1 87 ? 14.421 1.348 -12.241 1.00 93.56 87 SER A O 1
ATOM 646 N N . TRP A 1 88 ? 13.139 0.590 -13.917 1.00 95.44 88 TRP A N 1
ATOM 647 C CA . TRP A 1 88 ? 12.859 1.886 -14.535 1.00 95.44 88 TRP A CA 1
ATOM 648 C C . TRP A 1 88 ? 11.714 2.601 -13.813 1.00 95.44 88 TRP A C 1
ATOM 650 O O . TRP A 1 88 ? 10.916 1.972 -13.120 1.00 95.44 88 TRP A O 1
ATOM 660 N N . TYR A 1 89 ? 11.609 3.916 -13.978 1.00 96.19 89 TYR A N 1
ATOM 661 C CA . TYR A 1 89 ? 10.422 4.655 -13.552 1.00 96.19 89 TYR A CA 1
ATOM 662 C C . TYR A 1 89 ? 10.273 5.971 -14.313 1.00 96.19 89 TYR A C 1
ATOM 664 O O . TYR A 1 89 ? 11.245 6.553 -14.792 1.00 96.19 89 TYR A O 1
ATOM 672 N N . PHE A 1 90 ? 9.045 6.465 -14.369 1.00 95.81 90 PHE A N 1
ATOM 673 C CA . PHE A 1 90 ? 8.732 7.860 -14.650 1.00 95.81 90 PHE A CA 1
ATOM 674 C C . PHE A 1 90 ? 8.058 8.457 -13.419 1.00 95.81 90 PHE A C 1
ATOM 676 O O . PHE A 1 90 ? 7.245 7.791 -12.778 1.00 95.81 90 PHE A O 1
ATOM 683 N N . SER A 1 91 ? 8.358 9.707 -13.084 1.00 95.38 91 SER A N 1
ATOM 684 C CA . SER A 1 91 ? 7.672 10.424 -12.017 1.00 95.38 91 SER A CA 1
ATOM 685 C C . SER A 1 91 ? 7.493 11.900 -12.314 1.00 95.38 91 SER A C 1
ATOM 687 O O . SER A 1 91 ? 8.396 12.559 -12.824 1.00 95.38 91 SER A O 1
ATOM 689 N N . TYR A 1 92 ? 6.341 12.398 -11.893 1.00 92.81 92 TYR A N 1
ATOM 690 C CA . TYR A 1 92 ? 5.958 13.793 -11.834 1.00 92.81 92 TYR A CA 1
ATOM 691 C C . TYR A 1 92 ? 5.616 14.132 -10.381 1.00 92.81 92 TYR A C 1
ATOM 693 O O . TYR A 1 92 ? 4.643 13.626 -9.823 1.00 92.81 92 TYR A O 1
ATOM 701 N N . ALA A 1 93 ? 6.440 14.954 -9.745 1.00 91.19 93 ALA A N 1
ATOM 702 C CA . ALA A 1 93 ? 6.365 15.287 -8.329 1.00 91.19 93 ALA A CA 1
ATOM 703 C C . ALA A 1 93 ? 6.045 16.775 -8.139 1.00 91.19 93 ALA A C 1
ATOM 705 O O . ALA A 1 93 ? 6.892 17.550 -7.701 1.00 91.19 93 ALA A O 1
ATOM 706 N N . THR A 1 94 ? 4.823 17.182 -8.488 1.00 86.31 94 THR A N 1
ATOM 707 C CA . THR A 1 94 ? 4.337 18.548 -8.234 1.00 86.31 94 THR A CA 1
ATOM 708 C C . THR A 1 94 ? 3.091 18.543 -7.349 1.00 86.31 94 THR A C 1
ATOM 710 O O . THR A 1 94 ? 2.526 17.495 -7.033 1.00 86.31 94 THR A O 1
ATOM 713 N N . ALA A 1 95 ? 2.677 19.732 -6.913 1.00 83.81 95 ALA A N 1
ATOM 714 C CA . ALA A 1 95 ? 1.390 19.962 -6.273 1.00 83.81 95 ALA A CA 1
ATOM 715 C C . ALA A 1 95 ? 0.360 20.461 -7.311 1.00 83.81 95 ALA A C 1
ATOM 717 O O . ALA A 1 95 ? 0.745 21.146 -8.259 1.00 83.81 95 ALA A O 1
ATOM 718 N N . PRO A 1 96 ? -0.948 20.188 -7.128 1.00 85.50 96 PRO A N 1
ATOM 719 C CA . PRO A 1 96 ? -1.561 19.499 -5.986 1.00 85.50 96 PRO A CA 1
ATOM 720 C C . PRO A 1 96 ? -1.568 17.966 -6.105 1.00 85.50 96 PRO A C 1
ATOM 722 O O . PRO A 1 96 ? -1.985 17.293 -5.161 1.00 85.50 96 PRO A O 1
ATOM 725 N N . PHE A 1 97 ? -1.109 17.418 -7.234 1.00 84.94 97 PHE A N 1
ATOM 726 C CA . PHE A 1 97 ? -1.030 15.982 -7.482 1.00 84.94 97 PHE A CA 1
ATOM 727 C C . PHE A 1 97 ? 0.327 15.581 -8.068 1.00 84.94 97 PHE A C 1
ATOM 729 O O . PHE A 1 97 ? 0.875 16.223 -8.960 1.00 84.94 97 PHE A O 1
ATOM 736 N N . SER A 1 98 ? 0.817 14.449 -7.588 1.00 93.25 98 SER A N 1
ATOM 737 C CA . SER A 1 98 ? 2.003 13.754 -8.067 1.00 93.25 98 SER A CA 1
ATOM 738 C C . SER A 1 98 ? 1.593 12.409 -8.647 1.00 93.25 98 SER A C 1
ATOM 740 O O . SER A 1 98 ? 0.619 11.806 -8.193 1.00 93.25 98 SER A O 1
ATOM 742 N N . PHE A 1 99 ? 2.328 11.922 -9.637 1.00 95.25 99 PHE A N 1
ATOM 743 C CA . PHE A 1 99 ? 2.129 10.579 -10.160 1.00 95.25 99 PHE A CA 1
ATOM 744 C C . PHE A 1 99 ? 3.453 9.950 -10.566 1.00 95.25 99 PHE A C 1
ATOM 746 O O . PHE A 1 99 ? 4.444 10.634 -10.826 1.00 95.25 99 PHE A O 1
ATOM 753 N N . TRP A 1 100 ? 3.486 8.628 -10.608 1.00 97.56 100 TRP A N 1
ATOM 754 C CA . TRP A 1 100 ? 4.631 7.880 -11.107 1.00 97.56 100 TRP A CA 1
ATOM 755 C C . TRP A 1 100 ? 4.182 6.558 -11.700 1.00 97.56 100 TRP A C 1
ATOM 757 O O . TRP A 1 100 ? 3.141 6.033 -11.324 1.00 97.56 100 TRP A O 1
ATOM 767 N N . VAL A 1 101 ? 4.983 6.016 -12.611 1.00 97.81 101 VAL A N 1
ATOM 768 C CA . VAL A 1 101 ? 4.794 4.677 -13.166 1.00 97.81 101 VAL A CA 1
ATOM 769 C C . VAL A 1 101 ? 6.116 3.925 -13.174 1.00 97.81 101 VAL A C 1
ATOM 771 O O . VAL A 1 101 ? 7.156 4.501 -13.501 1.00 97.81 101 VAL A O 1
ATOM 774 N N . SER A 1 102 ? 6.089 2.655 -12.787 1.00 97.31 102 SER A N 1
ATOM 775 C CA . SER A 1 102 ? 7.285 1.817 -12.665 1.00 97.31 102 SER A CA 1
ATOM 776 C C . SER A 1 102 ? 6.931 0.331 -12.541 1.00 97.31 102 SER A C 1
ATOM 778 O O . SER A 1 102 ? 5.785 -0.014 -12.240 1.00 97.31 102 SER A O 1
ATOM 780 N N . PRO A 1 103 ? 7.896 -0.584 -12.722 1.00 96.62 103 PRO A N 1
ATOM 781 C CA . PRO A 1 103 ? 7.781 -1.939 -12.214 1.00 96.62 103 PRO A CA 1
ATOM 782 C C . PRO A 1 103 ? 7.737 -1.947 -10.681 1.00 96.62 103 PRO A C 1
ATOM 784 O O . PRO A 1 103 ? 8.523 -1.268 -10.019 1.00 96.62 103 PRO A O 1
ATOM 787 N N . ASN A 1 104 ? 6.839 -2.749 -10.116 1.00 96.62 104 ASN A N 1
ATOM 788 C CA . ASN A 1 104 ? 6.710 -2.956 -8.679 1.00 96.62 104 ASN A CA 1
ATOM 789 C C . ASN A 1 104 ? 7.665 -4.050 -8.200 1.00 96.62 104 ASN A C 1
ATOM 791 O O . ASN A 1 104 ? 7.259 -5.179 -7.918 1.00 96.62 104 ASN A O 1
ATOM 795 N N . ASP A 1 105 ? 8.950 -3.717 -8.164 1.00 93.69 105 ASP A N 1
ATOM 796 C CA . ASP A 1 105 ? 10.004 -4.567 -7.624 1.00 93.69 105 ASP A CA 1
ATOM 797 C C . ASP A 1 105 ? 10.631 -3.939 -6.363 1.00 93.69 105 ASP A C 1
ATOM 799 O O . ASP A 1 105 ? 10.650 -2.712 -6.239 1.00 93.69 105 ASP A O 1
ATOM 803 N N . PRO A 1 106 ? 11.175 -4.747 -5.428 1.00 89.44 106 PRO A N 1
ATOM 804 C CA . PRO A 1 106 ? 11.652 -4.260 -4.127 1.00 89.44 106 PRO A CA 1
ATOM 805 C C . PRO A 1 106 ? 12.747 -3.190 -4.192 1.00 89.44 106 PRO A C 1
ATOM 807 O O . PRO A 1 106 ? 12.966 -2.463 -3.222 1.00 89.44 106 PRO A O 1
ATOM 810 N N . TRP A 1 107 ? 13.460 -3.114 -5.317 1.00 89.31 107 TRP A N 1
ATOM 811 C CA . TRP A 1 107 ? 14.607 -2.232 -5.516 1.00 89.31 107 TRP A CA 1
ATOM 812 C C . TRP A 1 107 ? 14.234 -0.954 -6.266 1.00 89.31 107 TRP A C 1
ATOM 814 O O . TRP A 1 107 ? 15.086 -0.078 -6.442 1.00 89.31 107 TRP A O 1
ATOM 824 N N . ASN A 1 108 ? 12.981 -0.827 -6.709 1.00 95.06 108 ASN A N 1
ATOM 825 C CA . ASN A 1 108 ? 12.519 0.359 -7.399 1.00 95.06 108 ASN A CA 1
ATOM 826 C C . ASN A 1 108 ? 12.287 1.505 -6.406 1.00 95.06 108 ASN A C 1
ATOM 828 O O . ASN A 1 108 ? 11.617 1.358 -5.382 1.00 95.06 108 ASN A O 1
ATOM 832 N N . ALA A 1 109 ? 12.829 2.680 -6.732 1.00 94.19 109 ALA A N 1
ATOM 833 C CA . ALA A 1 109 ? 12.610 3.901 -5.959 1.00 94.19 109 ALA A CA 1
ATOM 834 C C . ALA A 1 109 ? 11.142 4.362 -6.007 1.00 94.19 109 ALA A C 1
ATOM 836 O O . ALA A 1 109 ? 10.675 5.069 -5.113 1.00 94.19 109 ALA A O 1
ATOM 837 N N . LYS A 1 110 ? 10.421 3.973 -7.062 1.00 96.12 110 LYS A N 1
ATOM 838 C CA . LYS A 1 110 ? 8.978 4.132 -7.204 1.00 96.12 110 LYS A CA 1
ATOM 839 C C . LYS A 1 110 ? 8.375 2.735 -7.136 1.00 96.12 110 LYS A C 1
ATOM 841 O O . LYS A 1 110 ? 8.480 1.972 -8.086 1.00 96.12 110 LYS A O 1
ATOM 846 N N . GLN A 1 111 ? 7.806 2.372 -5.998 1.00 96.12 111 GLN A N 1
ATOM 847 C CA . GLN A 1 111 ? 7.136 1.087 -5.810 1.00 96.12 111 GLN A CA 1
ATOM 848 C C . GLN A 1 111 ? 5.896 1.280 -4.946 1.00 96.12 111 GLN A C 1
ATOM 850 O O . GLN A 1 111 ? 5.735 2.313 -4.286 1.00 96.12 111 GLN A O 1
ATOM 855 N N . PHE A 1 112 ? 5.009 0.290 -4.965 1.00 97.50 112 PHE A N 1
ATOM 856 C CA . PHE A 1 112 ? 3.807 0.311 -4.151 1.00 97.50 112 PHE A CA 1
ATOM 857 C C . PHE A 1 112 ? 4.157 0.503 -2.675 1.00 97.50 112 PHE A C 1
ATOM 859 O O . PHE A 1 112 ? 5.088 -0.101 -2.145 1.00 97.50 112 PHE A O 1
ATOM 866 N N . SER A 1 113 ? 3.379 1.341 -2.002 1.00 95.69 113 SER A N 1
ATOM 867 C CA . SER A 1 113 ? 3.443 1.512 -0.556 1.00 95.69 113 SER A CA 1
ATOM 868 C C . SER A 1 113 ? 2.064 1.296 0.031 1.00 95.69 113 SER A C 1
ATOM 870 O O . SER A 1 113 ? 1.073 1.763 -0.540 1.00 95.69 113 SER A O 1
ATOM 872 N N . ALA A 1 114 ? 2.029 0.614 1.176 1.00 96.62 114 ALA A N 1
ATOM 873 C CA . ALA A 1 114 ? 0.791 0.257 1.844 1.00 96.62 114 ALA A CA 1
ATOM 874 C C . ALA A 1 114 ? -0.108 1.483 2.066 1.00 96.62 114 ALA A C 1
ATOM 876 O O . ALA A 1 114 ? 0.365 2.563 2.427 1.00 96.62 114 ALA A O 1
ATOM 877 N N . LEU A 1 115 ? -1.416 1.302 1.875 1.00 97.25 115 LEU A N 1
ATOM 878 C CA . LEU A 1 115 ? -2.404 2.383 1.981 1.00 97.25 115 LEU A CA 1
ATOM 879 C C . LEU A 1 115 ? -2.590 2.894 3.419 1.00 97.25 115 LEU A C 1
ATOM 881 O O . LEU A 1 115 ? -3.088 4.002 3.633 1.00 97.25 115 LEU A O 1
ATOM 885 N N . GLY A 1 116 ? -2.158 2.104 4.403 1.00 95.81 116 GLY A N 1
ATOM 886 C CA . GLY A 1 116 ? -2.192 2.466 5.818 1.00 95.81 116 GLY A CA 1
ATOM 887 C C . GLY A 1 116 ? -3.598 2.484 6.411 1.00 95.81 116 GLY A C 1
ATOM 888 O O . GLY A 1 116 ? -3.828 3.209 7.378 1.00 95.81 116 GLY A O 1
ATOM 889 N N . ASP A 1 117 ? -4.542 1.749 5.819 1.00 97.06 117 ASP A N 1
ATOM 890 C CA . ASP A 1 117 ? -5.845 1.515 6.431 1.00 97.06 117 ASP A CA 1
ATOM 891 C C . ASP A 1 117 ? -5.697 0.599 7.671 1.00 97.06 117 ASP A C 1
ATOM 893 O O . ASP A 1 117 ? -4.824 -0.276 7.683 1.00 97.06 117 ASP A O 1
ATOM 897 N N . PRO A 1 118 ? -6.510 0.767 8.732 1.00 97.25 118 PRO A N 1
ATOM 898 C CA . PRO A 1 118 ? -6.317 0.030 9.986 1.00 97.25 118 PRO A CA 1
ATOM 899 C C . PRO A 1 118 ? -6.572 -1.483 9.922 1.00 97.25 118 PRO A C 1
ATOM 901 O O . PRO A 1 118 ? -6.183 -2.207 10.848 1.00 97.25 118 PRO A O 1
ATOM 904 N N . LEU A 1 119 ? -7.250 -1.966 8.876 1.00 97.44 119 LEU A N 1
ATOM 905 C CA . LEU A 1 119 ? -7.493 -3.393 8.658 1.00 97.44 119 LEU A CA 1
ATOM 906 C C . LEU A 1 119 ? -6.354 -4.036 7.856 1.00 97.44 119 LEU A C 1
ATOM 908 O O . LEU A 1 119 ? -6.030 -5.193 8.097 1.00 97.44 119 LEU A O 1
ATOM 912 N N . GLY A 1 120 ? -5.678 -3.287 6.989 1.00 96.44 120 GLY A N 1
ATOM 913 C CA . GLY A 1 120 ? -4.603 -3.766 6.125 1.00 96.44 120 GLY A CA 1
ATOM 914 C C . GLY A 1 120 ? -5.086 -4.290 4.772 1.00 96.44 120 GLY A C 1
ATOM 915 O O . GLY A 1 120 ? -4.457 -5.211 4.253 1.00 96.44 120 GLY A O 1
ATOM 916 N N . ILE A 1 121 ? -6.161 -3.711 4.225 1.00 95.06 121 ILE A N 1
ATOM 917 C CA . ILE A 1 121 ? -6.769 -4.054 2.924 1.00 95.06 121 ILE A CA 1
ATOM 918 C C . ILE A 1 121 ? -5.850 -3.696 1.752 1.00 95.06 121 ILE A C 1
ATOM 920 O O . ILE A 1 121 ? -5.864 -4.331 0.711 1.00 95.06 121 ILE A O 1
ATOM 924 N N . GLY A 1 122 ? -5.012 -2.671 1.906 1.00 95.69 122 GLY A N 1
ATOM 925 C CA . GLY A 1 122 ? -4.001 -2.292 0.916 1.00 95.69 122 GLY A CA 1
ATOM 926 C C . GLY A 1 122 ? -2.585 -2.485 1.433 1.00 95.69 122 GLY A C 1
ATOM 927 O O . GLY A 1 122 ? -1.772 -1.569 1.307 1.00 95.69 122 GLY A O 1
ATOM 928 N N . ALA A 1 123 ? -2.290 -3.603 2.098 1.00 97.06 123 ALA A N 1
ATOM 929 C CA . ALA A 1 123 ? -1.003 -3.811 2.766 1.00 97.06 123 ALA A CA 1
ATOM 930 C C . ALA A 1 123 ? 0.126 -4.250 1.820 1.00 97.06 123 ALA A C 1
ATOM 932 O O . ALA A 1 123 ? 1.295 -3.980 2.101 1.00 97.06 123 ALA A O 1
ATOM 933 N N . LYS A 1 124 ? -0.192 -4.923 0.710 1.00 95.56 124 LYS A N 1
ATOM 934 C CA . LYS A 1 124 ? 0.779 -5.346 -0.309 1.00 95.56 124 LYS A CA 1
ATOM 935 C C . LYS A 1 124 ? 0.192 -5.246 -1.715 1.00 95.56 124 LYS A C 1
ATOM 937 O O . LYS A 1 124 ? -1.019 -5.268 -1.900 1.00 95.56 124 LYS A O 1
ATOM 942 N N . LEU A 1 125 ? 1.080 -5.271 -2.702 1.00 95.56 125 LEU A N 1
ATOM 943 C CA . LEU A 1 125 ? 0.736 -5.444 -4.108 1.00 95.56 125 LEU A CA 1
ATOM 944 C C . LEU A 1 125 ? 1.748 -6.384 -4.763 1.00 95.56 125 LEU A C 1
ATOM 946 O O . LEU A 1 125 ? 2.930 -6.360 -4.414 1.00 95.56 125 LEU A O 1
ATOM 950 N N . GLY A 1 126 ? 1.283 -7.233 -5.680 1.00 93.81 126 GLY A N 1
ATOM 951 C CA . GLY A 1 126 ? 2.143 -8.152 -6.424 1.00 93.81 126 GLY A CA 1
ATOM 952 C C . GLY A 1 126 ? 3.115 -7.435 -7.365 1.00 93.81 126 GLY A C 1
ATOM 953 O O . GLY A 1 126 ? 2.998 -6.234 -7.616 1.00 93.81 126 GLY A O 1
ATOM 954 N N . GLY A 1 127 ? 4.078 -8.184 -7.906 1.00 94.75 127 GLY A N 1
ATOM 955 C CA . GLY A 1 127 ? 4.943 -7.678 -8.973 1.00 94.75 127 GLY A CA 1
ATOM 956 C C . GLY A 1 127 ? 4.138 -7.366 -10.238 1.00 94.75 127 GLY A C 1
ATOM 957 O O . GLY A 1 127 ? 3.091 -7.966 -10.475 1.00 94.75 127 GLY A O 1
ATOM 958 N N . GLY A 1 128 ? 4.622 -6.433 -11.051 1.00 94.56 128 GLY A N 1
ATOM 959 C CA . GLY A 1 128 ? 3.901 -5.935 -12.224 1.00 94.56 128 GLY A CA 1
ATOM 960 C C . GLY A 1 128 ? 4.334 -4.521 -12.586 1.00 94.56 128 GLY A C 1
ATOM 961 O O . GLY A 1 128 ? 5.338 -4.046 -12.062 1.00 94.56 128 GLY A O 1
ATOM 962 N N . VAL A 1 129 ? 3.583 -3.841 -13.449 1.00 96.38 129 VAL A N 1
ATOM 963 C CA . VAL A 1 129 ? 3.735 -2.396 -13.690 1.00 96.38 129 VAL A CA 1
ATOM 964 C C . VAL A 1 129 ? 2.659 -1.664 -12.905 1.00 96.38 129 VAL A C 1
ATOM 966 O O . VAL A 1 129 ? 1.487 -2.013 -13.004 1.00 96.38 129 VAL A O 1
ATOM 969 N N . VAL A 1 130 ? 3.053 -0.653 -12.138 1.00 97.94 130 VAL A N 1
ATOM 970 C CA . VAL A 1 130 ? 2.172 0.118 -11.262 1.00 97.94 130 VAL A CA 1
ATOM 971 C C . VAL A 1 130 ? 2.250 1.585 -11.638 1.00 97.94 130 VAL A C 1
ATOM 973 O O . VAL A 1 130 ? 3.333 2.156 -11.726 1.00 97.94 130 VAL A O 1
ATOM 976 N N . LEU A 1 131 ? 1.085 2.188 -11.835 1.00 98.06 131 LEU A N 1
ATOM 977 C CA . LEU A 1 131 ? 0.860 3.623 -11.873 1.00 98.06 131 LEU A CA 1
ATOM 978 C C . LEU A 1 131 ? 0.316 4.047 -10.509 1.00 98.06 131 LEU A C 1
ATOM 980 O O . LEU A 1 131 ? -0.636 3.455 -10.008 1.00 98.06 131 LEU A O 1
ATOM 984 N N . ASN A 1 132 ? 0.879 5.096 -9.932 1.00 98.25 132 ASN A N 1
ATOM 985 C CA . ASN A 1 132 ? 0.364 5.751 -8.740 1.00 98.25 132 ASN A CA 1
ATOM 986 C C . ASN A 1 132 ? -0.020 7.186 -9.062 1.00 98.25 132 ASN A C 1
ATOM 988 O O . ASN A 1 132 ? 0.702 7.866 -9.788 1.00 98.25 132 ASN A O 1
ATOM 992 N N . ALA A 1 133 ? -1.091 7.664 -8.441 1.00 96.19 133 ALA A N 1
ATOM 993 C CA . ALA A 1 133 ? -1.382 9.080 -8.328 1.00 96.19 133 ALA A CA 1
ATOM 994 C C . ALA A 1 133 ? -1.706 9.415 -6.870 1.00 96.19 133 ALA A C 1
ATOM 996 O O . ALA A 1 133 ? -2.492 8.737 -6.209 1.00 96.19 133 ALA A O 1
ATOM 997 N N . LYS A 1 134 ? -1.090 10.477 -6.361 1.00 96.38 134 LYS A N 1
ATOM 998 C CA . LYS A 1 134 ? -1.241 10.925 -4.979 1.00 96.38 134 LYS A CA 1
ATOM 999 C C . LYS A 1 134 ? -1.328 12.439 -4.929 1.00 96.38 134 LYS A C 1
ATOM 1001 O O . LYS A 1 134 ? -0.519 13.123 -5.551 1.00 96.38 134 LYS A O 1
ATOM 1006 N N . GLY A 1 135 ? -2.253 12.973 -4.146 1.00 95.25 135 GLY A N 1
ATOM 1007 C CA . GLY A 1 135 ? -2.429 14.416 -4.014 1.00 95.25 135 GLY A CA 1
ATOM 1008 C C . GLY A 1 135 ? -3.540 14.789 -3.049 1.00 95.25 135 GLY A C 1
ATOM 1009 O O . GLY A 1 135 ? -4.124 13.917 -2.413 1.00 95.25 135 GLY A O 1
ATOM 1010 N N . ASN A 1 136 ? -3.841 16.082 -2.961 1.00 93.69 136 ASN A N 1
ATOM 1011 C CA . ASN A 1 136 ? -4.960 16.591 -2.169 1.00 93.69 136 ASN A CA 1
ATOM 1012 C C . ASN A 1 136 ? -6.034 17.161 -3.101 1.00 93.69 136 ASN A C 1
ATOM 1014 O O . ASN A 1 136 ? -5.747 18.054 -3.898 1.00 93.69 136 ASN A O 1
ATOM 1018 N N . ILE A 1 137 ? -7.271 16.679 -2.983 1.00 87.12 137 ILE A N 1
ATOM 1019 C CA . ILE A 1 137 ? -8.429 17.164 -3.742 1.00 87.12 137 ILE A CA 1
ATOM 1020 C C . ILE A 1 137 ? -9.516 17.559 -2.749 1.00 87.12 137 ILE A C 1
ATOM 1022 O O . ILE A 1 137 ? -9.954 16.736 -1.953 1.00 87.12 137 ILE A O 1
ATOM 1026 N N . LEU A 1 138 ? -9.947 18.824 -2.787 1.00 87.75 138 LEU A N 1
ATOM 1027 C CA . LEU A 1 138 ? -11.028 19.344 -1.933 1.00 87.75 138 LEU A CA 1
ATOM 1028 C C . LEU A 1 138 ? -10.826 19.049 -0.428 1.00 87.75 138 LEU A C 1
ATOM 1030 O O . LEU A 1 138 ? -11.777 18.764 0.291 1.00 87.75 138 LEU A O 1
ATOM 1034 N N . GLY A 1 139 ? -9.577 19.089 0.049 1.00 89.56 139 GLY A N 1
ATOM 1035 C CA . GLY A 1 139 ? -9.222 18.803 1.447 1.00 89.56 139 GLY A CA 1
ATOM 1036 C C . GLY A 1 139 ? -9.060 17.316 1.788 1.00 89.56 139 GLY A C 1
ATOM 1037 O O . GLY A 1 139 ? -8.570 17.003 2.870 1.00 89.56 139 GLY A O 1
ATOM 1038 N N . ALA A 1 140 ? -9.399 16.402 0.875 1.00 94.19 140 ALA A N 1
ATOM 1039 C CA . ALA A 1 140 ? -9.117 14.979 1.017 1.00 94.19 140 ALA A CA 1
ATOM 1040 C C . ALA A 1 140 ? -7.740 14.638 0.437 1.00 94.19 140 ALA A C 1
ATOM 1042 O O . ALA A 1 140 ? -7.443 14.960 -0.715 1.00 94.19 140 ALA A O 1
ATOM 1043 N N . GLY A 1 141 ? -6.915 13.948 1.218 1.00 96.06 141 GLY A N 1
ATOM 1044 C CA . GLY A 1 141 ? -5.722 13.278 0.716 1.00 96.06 141 GLY A CA 1
ATOM 1045 C C . GLY A 1 141 ? -6.120 12.024 -0.050 1.00 96.06 141 GLY A C 1
ATOM 1046 O O . GLY A 1 141 ? -6.904 11.222 0.445 1.00 96.06 141 GLY A O 1
ATOM 1047 N N . LEU A 1 142 ? -5.587 11.853 -1.252 1.00 96.75 142 LEU A N 1
ATOM 1048 C CA . LEU A 1 142 ? -5.815 10.700 -2.113 1.00 96.75 142 LEU A CA 1
ATOM 1049 C C . LEU A 1 142 ? -4.490 10.008 -2.397 1.00 96.75 142 LEU A C 1
ATOM 1051 O O . LEU A 1 142 ? -3.488 10.667 -2.679 1.00 96.75 142 LEU A O 1
ATOM 1055 N N . ASN A 1 143 ? -4.502 8.681 -2.369 1.00 97.44 143 ASN A N 1
ATOM 1056 C CA . ASN A 1 143 ? -3.416 7.837 -2.846 1.00 97.44 143 ASN A CA 1
ATOM 1057 C C . ASN A 1 143 ? -4.021 6.648 -3.590 1.00 97.44 143 ASN A C 1
ATOM 1059 O O . ASN A 1 143 ? -4.606 5.772 -2.956 1.00 97.44 143 ASN A O 1
ATOM 1063 N N . ILE A 1 144 ? -3.919 6.646 -4.915 1.00 97.31 144 ILE A N 1
ATOM 1064 C CA . ILE A 1 144 ? -4.535 5.652 -5.794 1.00 97.31 144 ILE A CA 1
ATOM 1065 C C . ILE A 1 144 ? -3.481 4.967 -6.658 1.00 97.31 144 ILE A C 1
ATOM 1067 O O . ILE A 1 144 ? -2.465 5.558 -7.022 1.00 97.31 144 ILE A O 1
ATOM 1071 N N . TYR A 1 145 ? -3.740 3.716 -6.995 1.00 98.19 145 TYR A N 1
ATOM 1072 C CA . TYR A 1 145 ? -2.885 2.855 -7.785 1.00 98.19 145 TYR A CA 1
ATOM 1073 C C . TYR A 1 145 ? -3.712 2.142 -8.848 1.00 98.19 145 TYR A C 1
ATOM 1075 O O . TYR A 1 145 ? -4.829 1.704 -8.580 1.00 98.19 145 TYR A O 1
ATOM 1083 N N . ALA A 1 146 ? -3.125 1.991 -10.027 1.00 97.94 146 ALA A N 1
ATOM 1084 C CA . ALA A 1 146 ? -3.567 1.079 -11.070 1.00 97.94 146 ALA A CA 1
ATOM 1085 C C . ALA A 1 146 ? -2.377 0.193 -11.441 1.00 97.94 146 ALA A C 1
ATOM 1087 O O . ALA A 1 146 ? -1.263 0.696 -11.601 1.00 97.94 146 ALA A O 1
ATOM 1088 N N . ALA A 1 147 ? -2.582 -1.111 -11.547 1.00 97.00 147 ALA A N 1
ATOM 1089 C CA . ALA A 1 147 ? -1.497 -2.061 -11.707 1.00 97.00 147 ALA A CA 1
ATOM 1090 C C . ALA A 1 147 ? -1.855 -3.175 -12.683 1.00 97.00 147 ALA A C 1
ATOM 1092 O O . ALA A 1 147 ? -2.874 -3.832 -12.521 1.00 97.00 147 ALA A O 1
ATOM 1093 N N . GLY A 1 148 ? -0.972 -3.423 -13.649 1.00 95.31 148 GLY A N 1
ATOM 1094 C CA . GLY A 1 148 ? -0.965 -4.662 -14.421 1.00 95.31 148 GLY A CA 1
ATOM 1095 C C . GLY A 1 148 ? -0.047 -5.658 -13.727 1.00 95.31 148 GLY A C 1
ATOM 1096 O O . GLY A 1 148 ? 1.176 -5.476 -13.731 1.00 95.31 148 GLY A O 1
ATOM 1097 N N . LEU A 1 149 ? -0.622 -6.674 -13.088 1.00 92.56 149 LEU A N 1
ATOM 1098 C CA . LEU A 1 149 ? 0.115 -7.655 -12.297 1.00 92.56 149 LEU A CA 1
ATOM 1099 C C . LEU A 1 149 ? 0.812 -8.678 -13.197 1.00 92.56 149 LEU A C 1
ATOM 1101 O O . LEU A 1 149 ? 0.352 -9.011 -14.285 1.00 92.56 149 LEU A O 1
ATOM 1105 N N . ALA A 1 150 ? 1.916 -9.245 -12.711 1.00 91.12 150 ALA A N 1
ATOM 1106 C CA . ALA A 1 150 ? 2.657 -10.294 -13.415 1.00 91.12 150 ALA A CA 1
ATOM 1107 C C . ALA A 1 150 ? 1.836 -11.581 -13.636 1.00 91.12 150 ALA A C 1
ATOM 1109 O O . ALA A 1 150 ? 2.203 -12.405 -14.468 1.00 91.12 150 ALA A O 1
ATOM 1110 N N . THR A 1 151 ? 0.734 -11.749 -12.900 1.00 87.25 151 THR A N 1
ATOM 1111 C CA . THR A 1 151 ? -0.240 -12.832 -13.084 1.00 87.25 151 THR A CA 1
ATOM 1112 C C . THR A 1 151 ? -1.131 -12.637 -14.313 1.00 87.25 151 THR A C 1
ATOM 1114 O O . THR A 1 151 ? -1.808 -13.578 -14.705 1.00 87.25 151 THR A O 1
ATOM 1117 N N . GLY A 1 152 ? -1.140 -11.441 -14.912 1.00 86.06 152 GLY A N 1
ATOM 1118 C CA . GLY A 1 152 ? -2.049 -11.050 -15.992 1.00 86.06 152 GLY A CA 1
ATOM 1119 C C . GLY A 1 152 ? -3.294 -10.290 -15.523 1.00 86.06 152 GLY A C 1
ATOM 1120 O O . GLY A 1 152 ? -3.964 -9.697 -16.358 1.00 86.06 152 GLY A O 1
ATOM 1121 N N . ALA A 1 153 ? -3.574 -10.260 -14.215 1.00 87.69 153 ALA A N 1
ATOM 1122 C CA . ALA A 1 153 ? -4.703 -9.523 -13.643 1.00 87.69 153 ALA A CA 1
ATOM 1123 C C . ALA A 1 153 ? -4.441 -8.009 -13.580 1.00 87.69 153 ALA A C 1
ATOM 1125 O O . ALA A 1 153 ? -3.290 -7.570 -13.459 1.00 87.69 153 ALA A O 1
ATOM 1126 N N . GLU A 1 154 ? -5.511 -7.217 -13.574 1.00 92.25 154 GLU A N 1
ATOM 1127 C CA . GLU A 1 154 ? -5.441 -5.775 -13.329 1.00 92.25 154 GLU A CA 1
ATOM 1128 C C . GLU A 1 154 ? -5.962 -5.458 -11.929 1.00 92.25 154 GLU A C 1
ATOM 1130 O O . GLU A 1 154 ? -6.976 -5.989 -11.485 1.00 92.25 154 GLU A O 1
ATOM 1135 N N . ALA A 1 155 ? -5.257 -4.590 -11.213 1.00 94.69 155 ALA A N 1
ATOM 1136 C CA . ALA A 1 155 ? -5.577 -4.225 -9.844 1.00 94.69 155 ALA A CA 1
ATOM 1137 C C . ALA A 1 155 ? -5.683 -2.709 -9.701 1.00 94.69 155 ALA A C 1
ATOM 1139 O O . ALA A 1 155 ? -4.798 -1.966 -10.129 1.00 94.69 155 ALA A O 1
ATOM 1140 N N . TYR A 1 156 ? -6.734 -2.249 -9.035 1.00 96.62 156 TYR A N 1
ATOM 1141 C CA . TYR A 1 156 ? -6.967 -0.847 -8.721 1.00 96.62 156 TYR A CA 1
ATOM 1142 C C . TYR A 1 156 ? -7.146 -0.712 -7.220 1.00 96.62 156 TYR A C 1
ATOM 1144 O O . TYR A 1 156 ? -8.071 -1.276 -6.647 1.00 96.62 156 TYR A O 1
ATOM 1152 N N . LEU A 1 157 ? -6.260 0.028 -6.566 1.00 97.50 157 LEU A N 1
ATOM 1153 C CA . LEU A 1 157 ? -6.305 0.210 -5.120 1.00 97.50 157 LEU A CA 1
ATOM 1154 C C . LEU A 1 157 ? -6.256 1.685 -4.796 1.00 97.50 157 LEU A C 1
ATOM 1156 O O . LEU A 1 157 ? -5.575 2.452 -5.468 1.00 97.50 157 LEU A O 1
ATOM 1160 N N . GLY A 1 158 ? -6.919 2.102 -3.734 1.00 97.81 158 GLY A N 1
ATOM 1161 C CA . GLY A 1 158 ? -6.865 3.493 -3.347 1.00 97.81 158 GLY A CA 1
ATOM 1162 C C . GLY A 1 158 ? -7.296 3.734 -1.926 1.00 97.81 158 GLY A C 1
ATOM 1163 O O . GLY A 1 158 ? -8.093 2.988 -1.364 1.00 97.81 158 GLY A O 1
ATOM 1164 N N . ARG A 1 159 ? -6.772 4.813 -1.356 1.00 98.12 159 ARG A N 1
ATOM 1165 C CA . ARG A 1 159 ? -7.259 5.359 -0.099 1.00 98.12 159 ARG A CA 1
ATOM 1166 C C . ARG A 1 159 ? -7.492 6.852 -0.220 1.00 98.12 159 ARG A C 1
ATOM 1168 O O . ARG A 1 159 ? -6.639 7.582 -0.728 1.00 98.12 159 ARG A O 1
ATOM 1175 N N . ALA A 1 160 ? -8.637 7.282 0.286 1.00 97.94 160 ALA A N 1
ATOM 1176 C CA . ALA A 1 160 ? -8.945 8.670 0.568 1.00 97.94 160 ALA A CA 1
ATOM 1177 C C . ALA A 1 160 ? -8.914 8.896 2.082 1.00 97.94 160 ALA A C 1
ATOM 1179 O O . ALA A 1 160 ? -9.416 8.069 2.839 1.00 97.94 160 ALA A O 1
ATOM 1180 N N . THR A 1 161 ? -8.346 10.010 2.527 1.00 98.06 161 THR A N 1
ATOM 1181 C CA . THR A 1 161 ? -8.334 10.422 3.936 1.00 98.06 161 THR A CA 1
ATOM 1182 C C . THR A 1 161 ? -8.777 11.868 4.059 1.00 98.06 161 THR A C 1
ATOM 1184 O O . THR A 1 161 ? -8.252 12.728 3.352 1.00 98.06 161 THR A O 1
ATOM 1187 N N . TYR A 1 162 ? -9.696 12.156 4.970 1.00 97.62 162 TYR A N 1
ATOM 1188 C CA . TYR A 1 162 ? -10.229 13.493 5.200 1.00 97.62 162 TYR A CA 1
ATOM 1189 C C . TYR A 1 162 ? -10.166 13.848 6.686 1.00 97.62 162 TYR A C 1
ATOM 1191 O O . TYR A 1 162 ? -10.637 13.086 7.532 1.00 97.62 162 TYR A O 1
ATOM 1199 N N . GLY A 1 163 ? -9.583 15.005 6.999 1.00 97.25 163 GLY A N 1
ATOM 1200 C CA . GLY A 1 163 ? -9.524 15.520 8.365 1.00 97.25 163 GLY A CA 1
ATOM 1201 C C . GLY A 1 163 ? -10.898 15.993 8.837 1.00 97.25 163 GLY A C 1
ATOM 1202 O O . GLY A 1 163 ? -11.560 16.788 8.173 1.00 97.25 163 GLY A O 1
ATOM 1203 N N . LEU A 1 164 ? -11.320 15.512 9.997 1.00 95.06 164 LEU A N 1
ATOM 1204 C CA . LEU A 1 164 ? -12.538 15.900 10.697 1.00 95.06 164 LEU A CA 1
ATOM 1205 C C . LEU A 1 164 ? -12.197 16.815 11.891 1.00 95.06 164 LEU A C 1
ATOM 1207 O O . LEU A 1 164 ? -11.036 16.907 12.302 1.00 95.06 164 LEU A O 1
ATOM 1211 N N . PRO A 1 165 ? -13.191 17.506 12.479 1.00 92.62 165 PRO A N 1
ATOM 1212 C CA . PRO A 1 165 ? -12.996 18.247 13.723 1.00 92.62 165 PRO A CA 1
ATOM 1213 C C . PRO A 1 165 ? -12.432 17.370 14.850 1.00 92.62 165 PRO A C 1
ATOM 1215 O O . PRO A 1 165 ? -12.598 16.152 14.839 1.00 92.62 165 PRO A O 1
ATOM 1218 N N . ALA A 1 166 ? -11.810 18.006 15.848 1.00 90.81 166 ALA A N 1
ATOM 1219 C CA . ALA A 1 166 ? -11.193 17.330 16.996 1.00 90.81 166 ALA A CA 1
ATOM 1220 C C . ALA A 1 166 ? -10.125 16.284 16.610 1.00 90.81 166 ALA A C 1
ATOM 1222 O O . ALA A 1 166 ? -9.991 15.263 17.275 1.00 90.81 166 ALA A O 1
ATOM 1223 N N . GLU A 1 167 ? -9.374 16.555 15.534 1.00 94.44 167 GLU A N 1
ATOM 1224 C CA . GLU A 1 167 ? -8.231 15.748 15.069 1.00 94.44 167 GLU A CA 1
ATOM 1225 C C . GLU A 1 167 ? -8.591 14.321 14.622 1.00 94.44 167 GLU A C 1
ATOM 1227 O O . GLU A 1 167 ? -7.718 13.474 14.433 1.00 94.44 167 GLU A O 1
ATOM 1232 N N . PHE A 1 168 ? -9.876 14.050 14.393 1.00 96.44 168 PHE A N 1
ATOM 1233 C CA . PHE A 1 168 ? -10.299 12.807 13.767 1.00 96.44 168 PHE A CA 1
ATOM 1234 C C . PHE A 1 168 ? -9.935 12.787 12.281 1.00 96.44 168 PHE A C 1
ATOM 1236 O O . PHE A 1 168 ? -9.875 13.813 11.610 1.00 96.44 168 PHE A O 1
ATOM 1243 N N . THR A 1 169 ? -9.737 11.595 11.740 1.00 97.94 169 THR A N 1
ATOM 1244 C CA . THR A 1 169 ? -9.551 11.343 10.313 1.00 97.94 169 THR A CA 1
ATOM 1245 C C . THR A 1 169 ? -10.560 10.299 9.867 1.00 97.94 169 THR A C 1
ATOM 1247 O O . THR A 1 169 ? -10.647 9.233 10.473 1.00 97.94 169 THR A O 1
ATOM 1250 N N . LEU A 1 170 ? -11.306 10.605 8.806 1.00 98.12 170 LEU A N 1
ATOM 1251 C CA . LEU A 1 170 ? -12.101 9.638 8.054 1.00 98.12 170 LEU A CA 1
ATOM 1252 C C . LEU A 1 170 ? -11.235 9.054 6.939 1.00 98.12 170 LEU A C 1
ATOM 1254 O O . LEU A 1 170 ? -10.701 9.805 6.123 1.00 98.12 170 LEU A O 1
ATOM 1258 N N . GLY A 1 171 ? -11.121 7.736 6.880 1.00 98.38 171 GLY A N 1
ATOM 1259 C CA . GLY A 1 171 ? -10.499 6.996 5.792 1.00 98.38 171 GLY A CA 1
ATOM 1260 C C . GLY A 1 171 ? -11.533 6.212 4.990 1.00 98.38 171 GLY A C 1
ATOM 1261 O O . GLY A 1 171 ? -12.469 5.650 5.553 1.00 98.38 171 GLY A O 1
ATOM 1262 N N . LEU A 1 172 ? -11.358 6.169 3.672 1.00 98.25 172 LEU A N 1
ATOM 1263 C CA . LEU A 1 172 ? -12.043 5.247 2.767 1.00 98.25 172 LEU A CA 1
ATOM 1264 C C . LEU A 1 172 ? -10.978 4.496 1.981 1.00 98.25 172 LEU A C 1
ATOM 1266 O O . LEU A 1 172 ? -10.107 5.130 1.387 1.00 98.25 172 LEU A O 1
ATOM 1270 N N . VAL A 1 173 ? -11.039 3.171 1.967 1.00 98.44 173 VAL A N 1
ATOM 1271 C CA . VAL A 1 173 ? -10.116 2.309 1.225 1.00 98.44 173 VAL A CA 1
ATOM 1272 C C . VAL A 1 173 ? -10.897 1.447 0.243 1.00 98.44 173 VAL A C 1
ATOM 1274 O O . VAL A 1 173 ? -11.982 0.963 0.554 1.00 98.44 173 VAL A O 1
ATOM 1277 N N . GLY A 1 174 ? -10.350 1.277 -0.953 1.00 97.50 174 GLY A N 1
ATOM 1278 C CA . GLY A 1 174 ? -10.909 0.424 -1.988 1.00 97.50 174 GLY A CA 1
ATOM 1279 C C . GLY A 1 174 ? -9.819 -0.417 -2.630 1.00 97.50 174 GLY A C 1
ATOM 1280 O O . GLY A 1 174 ? -8.714 0.079 -2.858 1.00 97.50 174 GLY A O 1
ATOM 1281 N N . ALA A 1 175 ? -10.133 -1.669 -2.931 1.00 96.50 175 ALA A N 1
ATOM 1282 C CA . ALA A 1 175 ? -9.298 -2.536 -3.747 1.00 96.50 175 ALA A CA 1
ATOM 1283 C C . ALA A 1 175 ? -10.187 -3.316 -4.713 1.00 96.50 175 ALA A C 1
ATOM 1285 O O . ALA A 1 175 ? -11.170 -3.923 -4.300 1.00 96.50 175 ALA A O 1
ATOM 1286 N N . TYR A 1 176 ? -9.857 -3.267 -5.993 1.00 93.25 176 TYR A N 1
ATOM 1287 C CA . TYR A 1 176 ? -10.608 -3.877 -7.073 1.00 93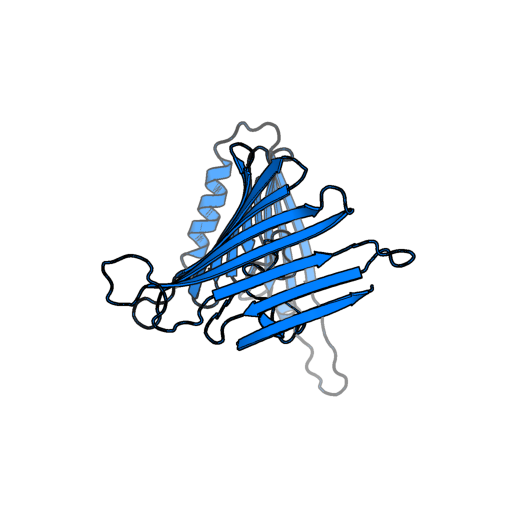.25 176 TYR A CA 1
ATOM 1288 C C . TYR A 1 176 ? -9.665 -4.701 -7.941 1.00 93.25 176 TYR A C 1
ATOM 1290 O O . TYR A 1 176 ? -8.612 -4.201 -8.339 1.00 93.25 176 TYR A O 1
ATOM 1298 N N . THR A 1 177 ? -10.037 -5.942 -8.230 1.00 90.00 177 THR A N 1
ATOM 1299 C CA . THR A 1 177 ? -9.274 -6.833 -9.108 1.00 90.00 177 THR A CA 1
ATOM 1300 C C . THR A 1 177 ? -10.134 -7.205 -10.299 1.00 90.00 177 THR A C 1
ATOM 1302 O O . THR A 1 177 ? -11.218 -7.754 -10.111 1.00 90.00 177 THR A O 1
ATOM 1305 N N . VAL A 1 178 ? -9.628 -6.931 -11.499 1.00 85.31 178 VAL A N 1
ATOM 1306 C CA . VAL A 1 178 ? -10.159 -7.480 -12.745 1.00 85.31 178 VAL A CA 1
ATOM 1307 C C . VAL A 1 178 ? -9.442 -8.794 -13.001 1.00 85.31 178 VAL A C 1
ATOM 1309 O O . VAL A 1 178 ? -8.208 -8.833 -13.116 1.00 85.31 178 VAL A O 1
ATOM 1312 N N . THR A 1 179 ? -10.213 -9.865 -13.058 1.00 74.62 179 THR A N 1
ATOM 1313 C CA . THR A 1 179 ? -9.729 -11.220 -13.329 1.00 74.62 179 THR A CA 1
ATOM 1314 C C . THR A 1 179 ? -10.131 -11.653 -14.741 1.00 74.62 179 THR A C 1
ATOM 1316 O O . THR A 1 179 ? -10.707 -10.869 -15.499 1.00 74.62 179 THR A O 1
ATOM 1319 N N . ASP A 1 180 ? -9.731 -12.858 -15.162 1.00 72.19 180 ASP A N 1
ATOM 1320 C CA . ASP A 1 180 ? -10.195 -13.391 -16.444 1.00 72.19 180 ASP A CA 1
ATOM 1321 C C . ASP A 1 180 ? -11.713 -13.597 -16.345 1.00 72.19 180 ASP A C 1
ATOM 1323 O O . ASP A 1 180 ? -12.151 -14.403 -15.514 1.00 72.19 180 ASP A O 1
ATOM 1327 N N . PRO A 1 181 ? -12.513 -12.882 -17.160 1.00 62.12 181 PRO A N 1
ATOM 1328 C CA . PRO A 1 181 ? -13.955 -12.932 -17.043 1.00 62.12 181 PRO A CA 1
ATOM 1329 C C . PRO A 1 181 ? -14.462 -14.366 -17.173 1.00 62.12 181 PRO A C 1
ATOM 1331 O O . PRO A 1 181 ? -15.396 -14.717 -16.478 1.00 62.12 181 PRO A O 1
ATOM 1334 N N . GLU A 1 182 ? -13.850 -15.224 -17.994 1.00 65.06 182 GLU A N 1
ATOM 1335 C CA . GLU A 1 182 ? -14.381 -16.566 -18.267 1.00 65.06 182 GLU A CA 1
ATOM 1336 C C . GLU A 1 182 ? -14.175 -17.575 -17.132 1.00 65.06 182 GLU A C 1
ATOM 1338 O O . GLU A 1 182 ? -14.825 -18.626 -17.133 1.00 65.06 182 GLU A O 1
ATOM 1343 N N . THR A 1 183 ? -13.300 -17.286 -16.165 1.00 68.00 183 THR A N 1
ATOM 1344 C CA . THR A 1 183 ? -12.920 -18.261 -15.130 1.00 68.00 183 THR A CA 1
ATOM 1345 C C . THR A 1 183 ? -13.104 -17.776 -13.704 1.00 68.00 183 THR A C 1
ATOM 1347 O O . THR A 1 183 ? -13.327 -18.616 -12.832 1.00 68.00 183 THR A O 1
ATOM 1350 N N . ASP A 1 184 ? -13.056 -16.466 -13.453 1.00 71.44 184 ASP A N 1
ATOM 1351 C CA . ASP A 1 184 ? -13.026 -15.916 -12.099 1.00 71.44 184 ASP A CA 1
ATOM 1352 C C . ASP A 1 184 ? -13.967 -14.703 -11.948 1.00 71.44 184 ASP A C 1
ATOM 1354 O O . ASP A 1 184 ? -14.085 -13.887 -12.860 1.00 71.44 184 ASP A O 1
ATOM 1358 N N . PRO A 1 185 ? -14.650 -14.545 -10.798 1.00 73.31 185 PRO A N 1
ATOM 1359 C CA . PRO A 1 185 ? -15.435 -13.347 -10.524 1.00 73.31 185 PRO A CA 1
ATOM 1360 C C . PRO A 1 185 ? -14.526 -12.140 -10.258 1.00 73.31 185 PRO A C 1
ATOM 1362 O O . PRO A 1 185 ? -13.470 -12.270 -9.633 1.00 73.31 185 PRO A O 1
ATOM 1365 N N . ASP A 1 186 ? -14.986 -10.953 -10.654 1.00 82.31 186 ASP A N 1
ATOM 1366 C CA . ASP A 1 186 ? -14.349 -9.699 -10.257 1.00 82.31 186 ASP A CA 1
ATOM 1367 C C . ASP A 1 186 ? -14.579 -9.452 -8.754 1.00 82.31 186 ASP A C 1
ATOM 1369 O O . ASP A 1 186 ? -15.700 -9.604 -8.244 1.00 82.31 186 ASP A O 1
ATOM 1373 N N . GLU A 1 187 ? -13.543 -9.003 -8.046 1.00 85.25 187 GLU A N 1
ATOM 1374 C CA . GLU A 1 187 ? -13.590 -8.772 -6.598 1.00 85.25 187 GLU A CA 1
ATOM 1375 C C . GLU A 1 187 ? -13.406 -7.297 -6.254 1.00 85.25 187 GLU A C 1
ATOM 1377 O O . GLU A 1 187 ? -12.434 -6.666 -6.674 1.00 85.25 187 GLU A O 1
ATOM 1382 N N . LEU A 1 188 ? -14.306 -6.762 -5.426 1.00 91.44 188 LEU A N 1
ATOM 1383 C CA . LEU A 1 188 ? -14.238 -5.406 -4.888 1.00 91.44 188 LEU A CA 1
ATOM 1384 C C . LEU A 1 188 ? -14.268 -5.445 -3.361 1.00 91.44 188 LEU A C 1
ATOM 1386 O O . LEU A 1 188 ? -15.220 -5.927 -2.759 1.00 91.44 188 LEU A O 1
ATOM 1390 N N . ILE A 1 189 ? -13.267 -4.858 -2.721 1.00 94.56 189 ILE A N 1
ATOM 1391 C CA . ILE A 1 189 ? -13.236 -4.640 -1.278 1.00 94.56 189 ILE A CA 1
ATOM 1392 C C . ILE A 1 189 ? -13.394 -3.150 -1.028 1.00 94.56 189 ILE A C 1
ATOM 1394 O O . ILE A 1 189 ? -12.640 -2.340 -1.568 1.00 94.56 189 ILE A O 1
ATOM 1398 N N . LEU A 1 190 ? -14.361 -2.795 -0.187 1.00 96.00 190 LEU A N 1
ATOM 1399 C CA . LEU A 1 190 ? -14.571 -1.431 0.286 1.00 96.00 190 LEU A CA 1
ATOM 1400 C C . LEU A 1 190 ? -14.446 -1.406 1.801 1.00 96.00 190 LEU A C 1
ATOM 1402 O O . LEU A 1 190 ? -15.062 -2.216 2.494 1.00 96.00 190 LEU A O 1
ATOM 1406 N N . GLY A 1 191 ? -13.674 -0.455 2.308 1.00 97.56 191 GLY A N 1
ATOM 1407 C CA . GLY A 1 191 ? -13.501 -0.221 3.730 1.00 97.56 191 GLY A CA 1
ATOM 1408 C C . GLY A 1 191 ? -13.628 1.248 4.092 1.00 97.56 191 GLY A C 1
ATOM 1409 O O . GLY A 1 191 ? -13.375 2.140 3.281 1.00 97.56 191 GLY A O 1
ATOM 1410 N N . ALA A 1 192 ? -14.007 1.489 5.339 1.00 98.38 192 ALA A N 1
ATOM 1411 C CA . ALA A 1 192 ? -14.036 2.805 5.946 1.00 98.38 192 ALA A CA 1
ATOM 1412 C C . ALA A 1 192 ? -13.452 2.736 7.356 1.00 98.38 192 ALA A C 1
ATOM 1414 O O . ALA A 1 192 ? -13.644 1.751 8.076 1.00 98.38 192 ALA A O 1
ATOM 1415 N N . ASP A 1 193 ? -12.760 3.796 7.753 1.00 98.62 193 ASP A N 1
ATOM 1416 C CA . ASP A 1 193 ? -12.193 3.931 9.085 1.00 98.62 193 ASP A CA 1
ATOM 1417 C C . ASP A 1 193 ? -12.361 5.340 9.651 1.00 98.62 193 ASP A C 1
ATOM 1419 O O . ASP A 1 193 ? -12.373 6.326 8.923 1.00 98.62 193 ASP A O 1
ATOM 1423 N N . VAL A 1 194 ? -12.499 5.432 10.971 1.00 98.19 194 VAL A N 1
ATOM 1424 C CA . VAL A 1 194 ? -12.410 6.675 11.732 1.00 98.19 194 VAL A CA 1
ATOM 1425 C C . VAL A 1 194 ? -11.359 6.480 12.813 1.00 98.19 194 VAL A C 1
ATOM 1427 O O . VAL A 1 194 ? -11.468 5.576 13.646 1.00 98.19 194 VAL A O 1
ATOM 1430 N N . VAL A 1 195 ? -10.340 7.334 12.791 1.00 97.81 195 VAL A N 1
ATOM 1431 C CA . VAL A 1 195 ? -9.216 7.300 13.732 1.00 97.81 195 VAL A CA 1
ATOM 1432 C C . VAL A 1 195 ? -9.027 8.683 14.331 1.00 97.81 195 VAL A C 1
ATOM 1434 O O . VAL A 1 195 ? -9.080 9.673 13.608 1.00 97.81 195 VAL A O 1
ATOM 1437 N N . GLY A 1 196 ? -8.806 8.773 15.638 1.00 96.94 196 GLY A N 1
ATOM 1438 C CA . GLY A 1 196 ? -8.545 10.053 16.292 1.00 96.94 196 GLY A CA 1
ATOM 1439 C C . GLY A 1 196 ? -8.401 9.938 17.806 1.00 96.94 196 GLY A C 1
ATOM 1440 O O . GLY A 1 196 ? -8.519 8.837 18.355 1.00 96.94 196 GLY A O 1
ATOM 1441 N N . PRO A 1 197 ? -8.146 11.061 18.490 1.00 96.38 197 PRO A N 1
ATOM 1442 C CA . PRO A 1 197 ? -8.021 11.084 19.938 1.00 96.38 197 PRO A CA 1
ATOM 1443 C C . PRO A 1 197 ? -9.376 10.887 20.627 1.00 96.38 197 PRO A C 1
ATOM 1445 O O . PRO A 1 197 ? -10.423 11.236 20.085 1.00 96.38 197 PRO A O 1
ATOM 1448 N N . ILE A 1 198 ? -9.371 10.375 21.859 1.00 92.06 198 ILE A N 1
ATOM 1449 C CA . ILE A 1 198 ? -10.584 10.287 22.689 1.00 92.06 198 ILE A CA 1
ATOM 1450 C C . ILE A 1 198 ? -10.720 11.573 23.516 1.00 92.06 198 ILE A C 1
ATOM 1452 O O . ILE A 1 198 ? -9.895 11.817 24.407 1.00 92.06 198 ILE A O 1
ATOM 1456 N N . PRO A 1 199 ? -11.763 12.395 23.290 1.00 84.62 199 PRO A N 1
ATOM 1457 C CA . PRO A 1 199 ? -11.938 13.631 24.041 1.00 84.62 199 PRO A CA 1
ATOM 1458 C C . PRO A 1 199 ? -12.089 13.376 25.545 1.00 84.62 199 PRO A C 1
ATOM 1460 O O . PRO A 1 199 ? -12.849 12.512 25.977 1.00 84.62 199 PRO A O 1
ATOM 1463 N N . GLY A 1 200 ? -11.368 14.152 26.355 1.00 81.62 200 GLY A N 1
ATOM 1464 C CA . GLY A 1 200 ? -11.495 14.173 27.817 1.00 81.62 200 GLY A CA 1
ATOM 1465 C C . GLY A 1 200 ? -10.781 13.051 28.580 1.00 81.62 200 GLY A C 1
ATOM 1466 O O . GLY A 1 200 ? -10.412 13.275 29.728 1.00 81.62 200 GLY A O 1
ATOM 1467 N N . ILE A 1 201 ? -10.551 11.884 27.970 1.00 80.50 201 ILE A N 1
ATOM 1468 C CA . ILE A 1 201 ? -9.904 10.727 28.630 1.00 80.50 201 ILE A CA 1
ATOM 1469 C C . ILE A 1 201 ? -8.463 10.514 28.122 1.00 80.50 201 ILE A C 1
ATOM 1471 O O . ILE A 1 201 ? -7.641 9.928 28.824 1.00 80.50 201 ILE A O 1
ATOM 1475 N N . GLY A 1 202 ? -8.124 11.052 26.944 1.00 86.50 202 GLY A N 1
ATOM 1476 C CA . GLY A 1 202 ? -6.827 10.838 26.298 1.00 86.50 202 GLY A CA 1
ATOM 1477 C C . GLY A 1 202 ? -6.741 9.489 25.575 1.00 86.50 202 GLY A C 1
ATOM 1478 O O . GLY A 1 202 ? -7.682 8.697 25.589 1.00 86.50 202 GLY A O 1
ATOM 1479 N N . GLY A 1 203 ? -5.609 9.243 24.914 1.00 93.00 203 GLY A N 1
ATOM 1480 C CA . GLY A 1 203 ? -5.415 8.081 24.043 1.00 93.00 203 GLY A CA 1
ATOM 1481 C C . GLY A 1 203 ? -6.137 8.202 22.700 1.00 93.00 203 GLY A C 1
ATOM 1482 O O . GLY A 1 203 ? -6.627 9.274 22.338 1.00 93.00 203 GLY A O 1
ATOM 1483 N N . ASN A 1 204 ? -6.190 7.098 21.956 1.00 96.19 204 ASN A N 1
ATOM 1484 C CA . ASN A 1 204 ? -6.691 7.048 20.584 1.00 96.19 204 ASN A CA 1
ATOM 1485 C C . ASN A 1 204 ? -7.787 5.995 20.420 1.00 96.19 204 ASN A C 1
ATOM 1487 O O . ASN A 1 204 ? -7.726 4.922 21.019 1.00 96.19 204 ASN A O 1
ATOM 1491 N N . ILE A 1 205 ? -8.757 6.283 19.555 1.00 97.00 205 ILE A N 1
ATOM 1492 C CA . ILE A 1 205 ? -9.769 5.339 19.086 1.00 97.00 205 ILE A CA 1
ATOM 1493 C C . ILE A 1 205 ? -9.571 5.051 17.598 1.00 97.00 205 ILE A C 1
ATOM 1495 O O . ILE A 1 205 ? -9.231 5.926 16.805 1.00 97.00 205 ILE A O 1
ATOM 1499 N N . THR A 1 206 ? -9.798 3.801 17.220 1.00 98.25 206 THR A N 1
ATOM 1500 C CA . THR A 1 206 ? -9.894 3.333 15.838 1.00 98.25 206 THR A CA 1
ATOM 1501 C C . THR A 1 206 ? -11.183 2.546 15.689 1.00 98.25 206 THR A C 1
ATOM 1503 O O . THR A 1 206 ? -11.389 1.559 16.396 1.00 98.25 206 THR A O 1
ATOM 1506 N N . VAL A 1 207 ? -12.021 2.951 14.743 1.00 98.38 207 VAL A N 1
ATOM 1507 C CA . VAL A 1 207 ? -13.169 2.177 14.265 1.00 98.38 207 VAL A CA 1
ATOM 1508 C C . VAL A 1 207 ? -12.941 1.923 12.788 1.00 98.38 207 VAL A C 1
ATOM 1510 O O . VAL A 1 207 ? -12.797 2.876 12.036 1.00 98.38 207 VAL A O 1
ATOM 1513 N N . ALA A 1 208 ? -12.889 0.669 12.364 1.00 98.56 208 ALA A N 1
ATOM 1514 C CA . ALA A 1 208 ? -12.714 0.315 10.963 1.00 98.56 208 ALA A CA 1
ATOM 1515 C C . ALA A 1 208 ? -13.638 -0.838 10.586 1.00 98.56 208 ALA A C 1
ATOM 1517 O O . ALA A 1 208 ? -13.864 -1.746 11.387 1.00 98.56 208 ALA A O 1
ATOM 1518 N N . GLY A 1 209 ? -14.152 -0.809 9.365 1.00 97.88 209 GLY A N 1
ATOM 1519 C CA . GLY A 1 209 ? -15.002 -1.852 8.812 1.00 97.88 209 GLY A CA 1
ATOM 1520 C C . GLY A 1 209 ? -14.782 -1.984 7.315 1.00 97.88 209 GLY A C 1
ATOM 1521 O O . GLY A 1 209 ? -14.483 -0.998 6.646 1.00 97.88 209 GLY A O 1
ATOM 1522 N N . ALA A 1 210 ? -14.927 -3.192 6.793 1.00 97.19 210 ALA A N 1
ATOM 1523 C CA . ALA A 1 210 ? -14.848 -3.469 5.373 1.00 97.19 210 ALA A CA 1
ATOM 1524 C C . ALA A 1 210 ? -15.725 -4.646 4.974 1.00 97.19 210 ALA A C 1
ATOM 1526 O O . ALA A 1 210 ? -15.987 -5.541 5.778 1.00 97.19 210 ALA A O 1
ATOM 1527 N N . ALA A 1 211 ? -16.140 -4.638 3.714 1.00 94.00 211 ALA A N 1
ATOM 1528 C CA . ALA A 1 211 ? -16.895 -5.706 3.088 1.00 94.00 211 ALA A CA 1
ATOM 1529 C C . ALA A 1 211 ? -16.282 -6.052 1.732 1.00 94.00 211 ALA A C 1
ATOM 1531 O O . ALA A 1 211 ? -15.793 -5.176 1.014 1.00 94.00 211 ALA A O 1
ATOM 1532 N N . GLN A 1 212 ? -16.330 -7.336 1.399 1.00 90.94 212 GLN A N 1
ATOM 1533 C CA . GLN A 1 212 ? -15.970 -7.858 0.091 1.00 90.94 212 GLN A CA 1
ATOM 1534 C C . GLN A 1 212 ? -17.236 -8.083 -0.730 1.00 90.94 212 GLN A C 1
ATOM 1536 O O . GLN A 1 212 ? -18.196 -8.697 -0.273 1.00 90.94 212 GLN A O 1
ATOM 1541 N N . LEU A 1 213 ? -17.237 -7.594 -1.955 1.00 87.69 213 LEU A N 1
ATOM 1542 C CA . LEU A 1 213 ? -18.303 -7.737 -2.928 1.00 87.69 213 LEU A CA 1
ATOM 1543 C C . LEU A 1 213 ? -17.744 -8.493 -4.132 1.00 87.69 213 LEU A C 1
ATOM 1545 O O . LEU A 1 213 ? -16.567 -8.349 -4.471 1.00 87.69 213 LEU A O 1
ATOM 1549 N N . SER A 1 214 ? -18.589 -9.276 -4.788 1.00 81.69 214 SER A N 1
ATOM 1550 C CA . SER A 1 214 ? -18.222 -10.004 -6.004 1.00 81.69 214 SER A CA 1
ATOM 1551 C C . SER A 1 214 ? -19.183 -9.662 -7.121 1.00 81.69 214 SER A C 1
ATOM 1553 O O . SER A 1 214 ? -20.379 -9.483 -6.876 1.00 81.69 214 SER A O 1
ATOM 1555 N N . LYS A 1 215 ? -18.680 -9.634 -8.350 1.00 78.50 215 LYS A N 1
ATOM 1556 C CA . LYS A 1 215 ? -19.530 -9.609 -9.535 1.00 78.50 215 LYS A CA 1
ATOM 1557 C C . LYS A 1 215 ? -19.478 -10.982 -10.223 1.00 78.50 215 LYS A C 1
ATOM 1559 O O . LYS A 1 215 ? -18.408 -11.372 -10.686 1.00 78.50 215 LYS A O 1
ATOM 1564 N N . PRO A 1 216 ? -20.597 -11.728 -10.280 1.00 71.94 216 PRO A N 1
ATOM 1565 C CA . PRO A 1 216 ? -20.659 -13.000 -11.000 1.00 71.94 216 PRO A CA 1
ATOM 1566 C C . PRO A 1 216 ? -20.409 -12.842 -12.509 1.00 71.94 216 PRO A C 1
ATOM 1568 O O . PRO A 1 216 ? -20.766 -11.814 -13.089 1.00 71.94 216 PRO A O 1
ATOM 1571 N N . TYR A 1 217 ? -19.862 -13.891 -13.139 1.00 65.44 217 TYR A N 1
ATOM 1572 C CA . TYR A 1 217 ? -19.502 -13.949 -14.567 1.00 65.44 217 TYR A CA 1
ATOM 1573 C C . TYR A 1 217 ? -20.642 -13.566 -15.525 1.00 65.44 217 TYR A C 1
ATOM 1575 O O . TYR A 1 217 ? -20.421 -12.920 -16.547 1.00 65.44 217 TYR A O 1
ATOM 1583 N N . ASP A 1 218 ? -21.874 -13.941 -15.191 1.00 64.69 218 ASP A N 1
ATOM 1584 C CA . ASP A 1 218 ? -23.061 -13.767 -16.030 1.00 64.69 218 ASP A CA 1
ATOM 1585 C C . ASP A 1 218 ? -23.928 -12.561 -15.629 1.00 64.69 218 ASP A C 1
ATOM 1587 O O . ASP A 1 218 ? -25.011 -12.356 -16.188 1.00 64.69 218 ASP A O 1
ATOM 1591 N N . SER A 1 219 ? -23.465 -11.730 -14.687 1.00 61.91 219 SER A N 1
ATOM 1592 C CA . SER A 1 219 ? -24.262 -10.614 -14.184 1.00 61.91 219 SER A CA 1
ATOM 1593 C C . SER A 1 219 ? -24.179 -9.381 -15.087 1.00 61.91 219 SER A C 1
ATOM 1595 O O . SER A 1 219 ? -23.131 -8.753 -15.268 1.00 61.91 219 SER A O 1
ATOM 1597 N N . THR A 1 220 ? -25.340 -8.965 -15.597 1.00 62.75 220 THR A N 1
ATOM 1598 C CA . THR A 1 220 ? -25.554 -7.638 -16.198 1.00 62.75 220 THR A CA 1
ATOM 1599 C C . THR A 1 220 ? -25.664 -6.520 -15.153 1.00 62.75 220 THR A C 1
ATOM 1601 O O . THR A 1 220 ? -25.737 -5.348 -15.522 1.00 62.75 220 THR A O 1
ATOM 1604 N N . TRP A 1 221 ? -25.721 -6.869 -13.865 1.00 56.62 221 TRP A N 1
ATOM 1605 C CA . TRP A 1 221 ? -25.864 -5.954 -12.732 1.00 56.62 221 TRP A CA 1
ATOM 1606 C C . TRP A 1 221 ? -24.509 -5.743 -12.024 1.00 56.62 221 TRP A C 1
ATOM 1608 O O . TRP A 1 221 ? -23.504 -6.363 -12.370 1.00 56.62 221 TRP A O 1
ATOM 1618 N N . GLY A 1 222 ? -24.445 -4.758 -11.122 1.00 70.44 222 GLY A N 1
ATOM 1619 C CA . GLY A 1 222 ? -23.206 -4.326 -10.458 1.00 70.44 222 GLY A CA 1
ATOM 1620 C C . GLY A 1 222 ? -22.652 -5.330 -9.437 1.00 70.44 222 GLY A C 1
ATOM 1621 O O . GLY A 1 222 ? -23.048 -6.488 -9.403 1.00 70.44 222 GLY A O 1
ATOM 1622 N N . PHE A 1 223 ? -21.725 -4.879 -8.589 1.00 76.12 223 PHE A N 1
ATOM 1623 C CA . PHE A 1 223 ? -21.222 -5.687 -7.473 1.00 76.12 223 PHE A CA 1
ATOM 1624 C C . PHE A 1 223 ? -22.342 -6.033 -6.492 1.00 76.12 223 PHE A C 1
ATOM 1626 O O . PHE A 1 223 ? -23.090 -5.152 -6.062 1.00 76.12 223 PHE A O 1
ATOM 1633 N N . GLU A 1 224 ? -22.404 -7.299 -6.095 1.00 74.75 224 GLU A N 1
ATOM 1634 C CA . GLU A 1 224 ? -23.375 -7.809 -5.133 1.00 74.75 224 GLU A CA 1
ATOM 1635 C C . GLU A 1 224 ? -22.661 -8.316 -3.875 1.00 74.75 224 GLU A C 1
ATOM 1637 O O . GLU A 1 224 ? -21.462 -8.621 -3.881 1.00 74.75 224 GLU A O 1
ATOM 1642 N N . GLY A 1 225 ? -23.399 -8.377 -2.762 1.00 66.12 225 GLY A N 1
ATOM 1643 C CA . GLY A 1 225 ? -22.908 -9.051 -1.564 1.00 66.12 225 GLY A CA 1
ATOM 1644 C C . GLY A 1 225 ? -22.607 -10.511 -1.891 1.00 66.12 225 GLY A C 1
ATOM 1645 O O . GLY A 1 225 ? -23.395 -11.156 -2.581 1.00 66.12 225 GLY A O 1
ATOM 1646 N N . MET A 1 226 ? -21.472 -11.030 -1.418 1.00 65.81 226 MET A N 1
ATOM 1647 C CA . MET A 1 226 ? -21.135 -12.429 -1.663 1.00 65.81 226 MET A CA 1
ATOM 1648 C C . MET A 1 226 ? -22.241 -13.352 -1.112 1.00 65.81 226 MET A C 1
ATOM 1650 O O . MET A 1 226 ? -22.836 -13.032 -0.080 1.00 65.81 226 MET A O 1
ATOM 1654 N N . PRO A 1 227 ? -22.500 -14.518 -1.738 1.00 59.84 227 PRO A N 1
ATOM 1655 C CA . PRO A 1 227 ? -23.575 -15.429 -1.327 1.00 59.84 227 PRO A CA 1
ATOM 1656 C C . PRO A 1 227 ? -23.486 -15.905 0.135 1.00 59.84 227 PRO A C 1
ATOM 1658 O O . PRO A 1 227 ? -24.471 -16.385 0.694 1.00 59.84 227 PRO A O 1
ATOM 1661 N N . SER A 1 228 ? -22.306 -15.800 0.757 1.00 64.69 228 SER A N 1
ATOM 1662 C CA . SER A 1 228 ? -22.051 -16.163 2.151 1.00 64.69 228 SER A CA 1
ATOM 1663 C C . SER A 1 228 ? -22.144 -14.969 3.102 1.00 64.69 228 SER A C 1
ATOM 1665 O O . SER A 1 228 ? -21.586 -13.907 2.842 1.00 64.69 228 SER A O 1
ATOM 1667 N N . ASN A 1 229 ? -22.718 -15.200 4.277 1.00 67.81 229 ASN A N 1
ATOM 1668 C CA . ASN A 1 229 ? -22.958 -14.226 5.343 1.00 67.81 229 ASN A CA 1
ATOM 1669 C C . ASN A 1 229 ? -21.729 -13.851 6.206 1.00 67.81 229 ASN A C 1
ATOM 1671 O O . ASN A 1 229 ? -21.912 -13.483 7.362 1.00 67.81 229 ASN A O 1
ATOM 1675 N N . ASP A 1 230 ? -20.497 -13.933 5.689 1.00 86.69 230 ASP A N 1
ATOM 1676 C CA . ASP A 1 230 ? -19.275 -13.722 6.493 1.00 86.69 230 ASP A CA 1
ATOM 1677 C C . ASP A 1 230 ? -18.090 -13.161 5.674 1.00 86.69 230 ASP A C 1
ATOM 1679 O O . ASP A 1 230 ? -16.942 -13.598 5.773 1.00 86.69 230 ASP A O 1
ATOM 1683 N N . ASN A 1 231 ? -18.399 -12.207 4.797 1.00 89.94 231 ASN A N 1
ATOM 1684 C CA . ASN A 1 231 ? -17.501 -11.522 3.860 1.00 89.94 231 ASN A CA 1
ATOM 1685 C C . ASN A 1 231 ? -17.150 -10.097 4.331 1.00 89.94 231 ASN A C 1
ATOM 1687 O O . ASN A 1 231 ? -17.002 -9.179 3.521 1.00 89.94 231 ASN A O 1
ATOM 1691 N N . TYR A 1 232 ? -17.048 -9.892 5.643 1.00 93.62 232 TYR A N 1
ATOM 1692 C CA . TYR A 1 232 ? -16.741 -8.598 6.247 1.00 93.62 232 TYR A CA 1
ATOM 1693 C C . TYR A 1 232 ? -15.636 -8.709 7.297 1.00 93.62 232 TYR A C 1
ATOM 1695 O O . TYR A 1 232 ? -15.391 -9.762 7.885 1.00 93.62 232 TYR A O 1
ATOM 1703 N N . ALA A 1 233 ? -14.974 -7.589 7.553 1.00 97.06 233 ALA A N 1
ATOM 1704 C CA . ALA A 1 233 ? -13.990 -7.438 8.611 1.00 97.06 233 ALA A CA 1
ATOM 1705 C C . ALA A 1 233 ? -14.267 -6.141 9.364 1.00 97.06 233 ALA A C 1
ATOM 1707 O O . ALA A 1 233 ? -14.590 -5.127 8.751 1.00 97.06 233 ALA A O 1
ATOM 1708 N N . TYR A 1 234 ? -14.126 -6.142 10.684 1.00 97.31 234 TYR A N 1
ATOM 1709 C CA . TYR A 1 234 ? -14.239 -4.920 11.470 1.00 97.31 234 TYR A CA 1
ATOM 1710 C C . TYR A 1 234 ? -13.337 -4.943 12.697 1.00 97.31 234 TYR A C 1
ATOM 1712 O O . TYR A 1 234 ? -12.985 -5.992 13.243 1.00 97.31 234 TYR A O 1
ATOM 1720 N N . ARG A 1 235 ? -12.969 -3.745 13.144 1.00 98.19 235 ARG A N 1
ATOM 1721 C CA . ARG A 1 235 ? -12.106 -3.513 14.293 1.00 98.19 235 ARG A CA 1
ATOM 1722 C C . ARG A 1 235 ? -12.570 -2.286 15.063 1.00 98.19 235 ARG A C 1
ATOM 1724 O O . ARG A 1 235 ? -12.721 -1.210 14.496 1.00 98.19 235 ARG A O 1
ATOM 1731 N N . LEU A 1 236 ? -12.692 -2.449 16.372 1.00 98.31 236 LEU A N 1
ATOM 1732 C CA . LEU A 1 236 ? -12.711 -1.369 17.348 1.00 98.31 236 LEU A CA 1
ATOM 1733 C C . LEU A 1 236 ? -11.436 -1.486 18.179 1.00 98.31 236 LEU A C 1
ATOM 1735 O O . LEU A 1 236 ? -11.157 -2.552 18.723 1.00 98.31 236 LEU A O 1
ATOM 1739 N N . ALA A 1 237 ? -10.646 -0.427 18.284 1.00 97.62 237 ALA A N 1
ATOM 1740 C CA . ALA A 1 237 ? -9.464 -0.416 19.136 1.00 97.62 237 ALA A CA 1
ATOM 1741 C C . ALA A 1 237 ? -9.324 0.905 19.884 1.00 97.62 237 ALA A C 1
ATOM 1743 O O . ALA A 1 237 ? -9.605 1.969 19.340 1.00 97.62 237 ALA A O 1
ATOM 1744 N N . LEU A 1 238 ? -8.868 0.799 21.126 1.00 96.75 238 LEU A N 1
ATOM 1745 C CA . LEU A 1 238 ? -8.464 1.890 21.996 1.00 96.75 238 LEU A CA 1
ATOM 1746 C C . LEU A 1 238 ? -6.978 1.691 22.303 1.00 96.75 238 LEU A C 1
ATOM 1748 O O . LEU A 1 238 ? -6.588 0.594 22.711 1.00 96.75 238 LEU A O 1
ATOM 1752 N N . THR A 1 239 ? -6.152 2.712 22.108 1.00 96.12 239 THR A N 1
ATOM 1753 C CA . THR A 1 239 ? -4.713 2.660 22.417 1.00 96.12 239 THR A CA 1
ATOM 1754 C C . THR A 1 239 ? -4.294 3.861 23.245 1.00 96.12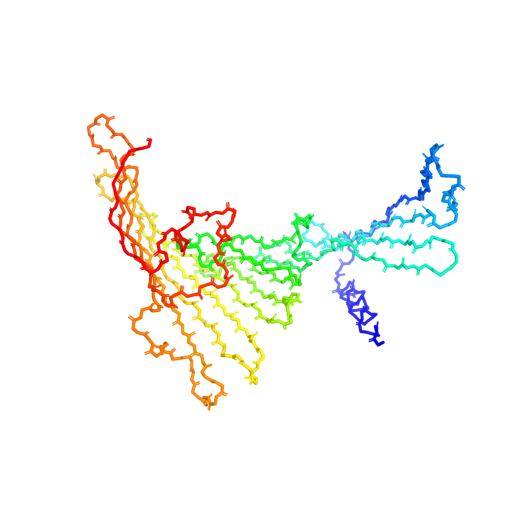 239 THR A C 1
ATOM 1756 O O . THR A 1 239 ? -5.000 4.867 23.299 1.00 96.12 239 THR A O 1
ATOM 1759 N N . ASP A 1 240 ? -3.133 3.748 23.889 1.00 94.62 240 ASP A N 1
ATOM 1760 C CA . ASP A 1 240 ? -2.516 4.840 24.648 1.00 94.62 240 ASP A CA 1
ATOM 1761 C C . ASP A 1 240 ? -3.429 5.391 25.756 1.00 94.62 240 ASP A C 1
ATOM 1763 O O . ASP A 1 240 ? -3.434 6.584 26.059 1.00 94.62 240 ASP A O 1
ATOM 1767 N N . ILE A 1 241 ? -4.234 4.508 26.355 1.00 93.56 241 ILE A N 1
ATOM 1768 C CA . ILE A 1 241 ? -5.139 4.863 27.444 1.00 93.56 241 ILE A CA 1
ATOM 1769 C C . ILE A 1 241 ? -4.336 4.953 28.738 1.00 93.56 241 ILE A C 1
ATOM 1771 O O . ILE A 1 241 ? -3.639 4.008 29.129 1.00 93.56 241 ILE A O 1
ATOM 1775 N N . ALA A 1 242 ? -4.473 6.085 29.426 1.00 89.75 242 ALA A N 1
ATOM 1776 C CA . ALA A 1 242 ? -3.887 6.293 30.738 1.00 89.75 242 ALA A CA 1
ATOM 1777 C C . ALA A 1 242 ? -4.848 5.819 31.841 1.00 89.75 242 ALA A C 1
ATOM 1779 O O . ALA A 1 242 ? -5.966 6.316 31.968 1.00 89.75 242 ALA A O 1
ATOM 1780 N N . VAL A 1 243 ? -4.403 4.868 32.663 1.00 84.88 243 VAL A N 1
ATOM 1781 C CA . VAL A 1 243 ? -5.125 4.340 33.827 1.00 84.88 243 VAL A CA 1
ATOM 1782 C C . VAL A 1 243 ? -4.184 4.349 35.032 1.00 84.88 243 VAL A C 1
ATOM 1784 O O . VAL A 1 243 ? -3.415 3.415 35.267 1.00 84.88 243 VAL A O 1
ATOM 1787 N N . GLY A 1 244 ? -4.222 5.440 35.800 1.00 85.19 244 GLY A N 1
ATOM 1788 C CA . GLY A 1 244 ? -3.319 5.645 36.934 1.00 85.19 244 GLY A CA 1
ATOM 1789 C C . GLY A 1 244 ? -1.846 5.674 36.486 1.00 85.19 244 GLY A C 1
ATOM 1790 O O . GLY A 1 244 ? -1.500 6.523 35.668 1.00 85.19 244 GLY A O 1
ATOM 1791 N N . PRO A 1 245 ? -0.968 4.785 36.997 1.00 87.50 245 PRO A N 1
ATOM 1792 C CA . PRO A 1 245 ? 0.441 4.737 36.591 1.00 87.50 245 PRO A CA 1
ATOM 1793 C C . PRO A 1 245 ? 0.665 4.098 35.210 1.00 87.50 245 PRO A C 1
ATOM 1795 O O . PRO A 1 245 ? 1.760 4.205 34.661 1.00 87.50 245 PRO A O 1
ATOM 1798 N N . VAL A 1 246 ? -0.338 3.417 34.647 1.00 87.56 246 VAL A N 1
ATOM 1799 C CA . VAL A 1 246 ? -0.257 2.815 33.312 1.00 87.56 246 VAL A CA 1
ATOM 1800 C C . VAL A 1 246 ? -0.599 3.878 32.276 1.00 87.56 246 VAL A C 1
ATOM 1802 O O . VAL A 1 246 ? -1.690 4.429 32.320 1.00 87.56 246 VAL A O 1
ATOM 1805 N N . THR A 1 247 ? 0.300 4.159 31.333 1.00 86.88 247 THR A N 1
ATOM 1806 C CA . THR A 1 247 ? 0.112 5.228 30.328 1.00 86.88 247 THR A CA 1
ATOM 1807 C C . THR A 1 247 ? -0.127 4.719 28.908 1.00 86.88 247 THR A C 1
ATOM 1809 O O . THR A 1 247 ? -0.406 5.509 28.013 1.00 86.88 247 THR A O 1
ATOM 1812 N N . LYS A 1 248 ? -0.012 3.405 28.694 1.00 91.94 248 LYS A N 1
ATOM 1813 C CA . LYS A 1 248 ? -0.113 2.753 27.382 1.00 91.94 248 LYS A CA 1
ATOM 1814 C C . LYS A 1 248 ? -0.962 1.484 27.440 1.00 91.94 248 LYS A C 1
ATOM 1816 O O . LYS A 1 248 ? -0.582 0.436 26.913 1.00 91.94 248 LYS A O 1
ATOM 1821 N N . ALA A 1 249 ? -2.091 1.552 28.141 1.00 94.56 249 ALA A N 1
ATOM 1822 C CA . ALA A 1 249 ? -3.073 0.480 28.076 1.00 94.56 249 ALA A CA 1
ATOM 1823 C C . ALA A 1 249 ? -3.780 0.497 26.716 1.00 94.56 249 ALA A C 1
ATOM 1825 O O . ALA A 1 249 ? -3.984 1.553 26.111 1.00 94.56 249 ALA A O 1
ATOM 1826 N N . TRP A 1 250 ? -4.171 -0.681 26.246 1.00 96.31 250 TRP A N 1
ATOM 1827 C CA . TRP A 1 250 ? -4.911 -0.846 25.006 1.00 96.31 250 TRP A CA 1
ATOM 1828 C C . TRP A 1 250 ? -5.988 -1.920 25.150 1.00 96.31 250 TRP A C 1
ATOM 1830 O O . TRP A 1 250 ? -5.871 -2.860 25.939 1.00 96.31 250 TRP A O 1
ATOM 1840 N N . ALA A 1 251 ? -7.044 -1.770 24.362 1.00 96.75 251 ALA A N 1
ATOM 1841 C CA . ALA A 1 251 ? -8.115 -2.742 24.222 1.00 96.75 251 ALA A CA 1
ATOM 1842 C C . ALA A 1 251 ? -8.523 -2.815 22.753 1.00 96.75 251 ALA A C 1
ATOM 1844 O O . ALA A 1 251 ? -8.518 -1.807 22.050 1.00 96.75 251 ALA A O 1
ATOM 1845 N N . SER A 1 252 ? -8.891 -3.992 22.264 1.00 97.56 252 SER A N 1
ATOM 1846 C CA . SER A 1 252 ? -9.435 -4.119 20.919 1.00 97.56 252 SER A CA 1
ATOM 1847 C C . SER A 1 252 ? -10.446 -5.241 20.816 1.00 97.56 252 SER A C 1
ATOM 1849 O O . SER A 1 252 ? -10.337 -6.258 21.494 1.00 97.56 252 SER A O 1
ATOM 1851 N N . TYR A 1 253 ? -11.411 -5.057 19.930 1.00 98.38 253 TYR A N 1
ATOM 1852 C CA . TYR A 1 253 ? -12.270 -6.107 19.430 1.00 98.38 253 TYR A CA 1
ATOM 1853 C C . TYR A 1 253 ? -12.122 -6.148 17.917 1.00 98.38 253 TYR A C 1
ATOM 1855 O O . TYR A 1 253 ? -12.299 -5.132 17.245 1.00 98.38 253 TYR A O 1
ATOM 1863 N N . THR A 1 254 ? -11.752 -7.304 17.383 1.00 98.31 254 THR A N 1
ATOM 1864 C CA . THR A 1 254 ? -11.595 -7.505 15.942 1.00 98.31 254 THR A CA 1
ATOM 1865 C C . THR A 1 254 ? -12.333 -8.761 15.530 1.00 98.31 254 THR A C 1
ATOM 1867 O O . THR A 1 254 ? -12.210 -9.782 16.205 1.00 98.31 254 THR A O 1
ATOM 1870 N N . ALA A 1 255 ? -13.052 -8.697 14.414 1.00 97.69 255 ALA A N 1
ATOM 1871 C CA . ALA A 1 255 ? -13.594 -9.866 13.743 1.00 97.69 255 ALA A CA 1
ATOM 1872 C C . ALA A 1 255 ? -13.271 -9.807 12.253 1.00 97.69 255 ALA A C 1
ATOM 1874 O O . ALA A 1 255 ? -13.387 -8.752 11.628 1.00 97.69 255 ALA A O 1
ATOM 1875 N N . VAL A 1 256 ? -12.866 -10.941 11.692 1.00 97.44 256 VAL A N 1
ATOM 1876 C CA . VAL A 1 256 ? -12.685 -11.113 10.250 1.00 97.44 256 VAL A CA 1
ATOM 1877 C C . VAL A 1 256 ? -13.433 -12.371 9.862 1.00 97.44 256 VAL A C 1
ATOM 1879 O O . VAL A 1 256 ? -13.139 -13.453 10.379 1.00 97.44 256 VAL A O 1
ATOM 1882 N N . GLY A 1 257 ? -14.402 -12.215 8.970 1.00 95.00 257 GLY A N 1
ATOM 1883 C CA . GLY A 1 257 ? -15.215 -13.321 8.515 1.00 95.00 257 GLY A CA 1
ATOM 1884 C C . GLY A 1 257 ? -14.396 -14.387 7.798 1.00 95.00 257 GLY A C 1
ATOM 1885 O O . GLY A 1 257 ? -13.362 -14.104 7.187 1.00 95.00 257 GLY A O 1
ATOM 1886 N N . GLY A 1 258 ? -14.831 -15.640 7.898 1.00 91.00 258 GLY A N 1
ATOM 1887 C CA . GLY A 1 258 ? -14.150 -16.792 7.305 1.00 91.00 258 GLY A CA 1
ATOM 1888 C C . GLY A 1 258 ? -14.082 -16.739 5.784 1.00 91.00 258 GLY A C 1
ATOM 1889 O O . GLY A 1 258 ? -13.201 -17.367 5.204 1.00 91.00 258 GLY A O 1
ATOM 1890 N N . MET A 1 259 ? -14.968 -15.961 5.159 1.00 88.81 259 MET A N 1
ATOM 1891 C CA . MET A 1 259 ? -15.023 -15.772 3.711 1.00 88.81 259 MET A CA 1
ATOM 1892 C C . MET A 1 259 ? -14.444 -14.424 3.266 1.00 88.81 259 MET A C 1
ATOM 1894 O O . MET A 1 259 ? -14.370 -14.173 2.069 1.00 88.81 259 MET A O 1
ATOM 1898 N N . PHE A 1 260 ? -13.990 -13.570 4.193 1.00 92.62 260 PHE A N 1
ATOM 1899 C CA . PHE A 1 260 ? -13.307 -12.323 3.848 1.00 92.62 260 PHE A CA 1
ATOM 1900 C C . PHE A 1 260 ? -11.894 -12.619 3.324 1.00 92.62 260 PHE A C 1
ATOM 1902 O O . PHE A 1 260 ? -10.943 -12.842 4.086 1.00 92.62 260 PHE A O 1
ATOM 1909 N N . THR A 1 261 ? -11.757 -12.618 2.002 1.00 89.38 261 THR A N 1
ATOM 1910 C CA . THR A 1 261 ? -10.530 -12.977 1.292 1.00 89.38 261 THR A CA 1
ATOM 1911 C C . THR A 1 261 ? -9.970 -11.756 0.590 1.00 89.38 261 THR A C 1
ATOM 1913 O O . THR A 1 261 ? -10.343 -11.433 -0.526 1.00 89.38 261 THR A O 1
ATOM 1916 N N . ASP A 1 262 ? -9.040 -11.083 1.260 1.00 92.31 262 ASP A N 1
ATOM 1917 C CA . ASP A 1 262 ? -8.305 -9.971 0.670 1.00 92.31 262 ASP A CA 1
ATOM 1918 C C . ASP A 1 262 ? -6.986 -10.448 0.024 1.00 92.31 262 ASP A C 1
ATOM 1920 O O . ASP A 1 262 ? -6.083 -10.894 0.751 1.00 92.31 262 ASP A O 1
ATOM 1924 N N . PRO A 1 263 ? -6.823 -10.351 -1.312 1.00 91.81 263 PRO A N 1
ATOM 1925 C CA . PRO A 1 263 ? -5.578 -10.715 -1.988 1.00 91.81 263 PRO A CA 1
ATOM 1926 C C . PRO A 1 263 ? -4.427 -9.734 -1.695 1.00 91.81 263 PRO A C 1
ATOM 1928 O O . PRO A 1 263 ? -3.250 -10.101 -1.821 1.00 91.81 263 PRO A O 1
ATOM 1931 N N . TYR A 1 264 ? -4.741 -8.522 -1.237 1.00 95.38 264 TYR A N 1
ATOM 1932 C CA . TYR A 1 264 ? -3.809 -7.426 -0.971 1.00 95.38 264 TYR A CA 1
ATOM 1933 C C . TYR A 1 264 ? -3.431 -7.287 0.512 1.00 95.38 264 TYR A C 1
ATOM 1935 O O . TYR A 1 264 ? -2.636 -6.412 0.876 1.00 95.38 264 TYR A O 1
ATOM 1943 N N . LYS A 1 265 ? -3.878 -8.215 1.369 1.00 95.44 265 LYS A N 1
ATOM 1944 C CA . LYS A 1 265 ? -3.424 -8.302 2.763 1.00 95.44 265 LYS A CA 1
ATOM 1945 C C . LYS A 1 265 ? -1.969 -8.735 2.858 1.00 95.44 265 LYS A C 1
ATOM 1947 O O . LYS A 1 265 ? -1.457 -9.478 2.014 1.00 95.44 265 LYS A O 1
ATOM 1952 N N . ALA A 1 266 ? -1.301 -8.348 3.942 1.00 95.75 266 ALA A N 1
ATOM 1953 C CA . ALA A 1 266 ? 0.086 -8.728 4.200 1.00 95.75 266 ALA A CA 1
ATOM 1954 C C . ALA A 1 266 ? 0.292 -10.254 4.110 1.00 95.75 266 ALA A C 1
ATOM 1956 O O . ALA A 1 266 ? -0.584 -11.033 4.484 1.00 95.75 266 ALA A O 1
ATOM 1957 N N . SER A 1 267 ? 1.450 -10.709 3.620 1.00 93.38 267 SER A N 1
ATOM 1958 C CA . SER A 1 267 ? 1.724 -12.150 3.530 1.00 93.38 267 SER A CA 1
ATOM 1959 C C . SER A 1 267 ? 1.741 -12.786 4.930 1.00 93.38 267 SER A C 1
ATOM 1961 O O . SER A 1 267 ? 2.465 -12.289 5.797 1.00 93.38 267 SER A O 1
ATOM 1963 N N . PRO A 1 268 ? 1.012 -13.894 5.173 1.00 91.44 268 PRO A N 1
ATOM 1964 C CA . PRO A 1 268 ? 1.046 -14.591 6.459 1.00 91.44 268 PRO A CA 1
ATOM 1965 C C . PRO A 1 268 ? 2.451 -15.049 6.859 1.00 91.44 268 PRO A C 1
ATOM 1967 O O . PRO A 1 268 ? 2.767 -15.085 8.043 1.00 91.44 268 PRO A O 1
ATOM 1970 N N . ALA A 1 269 ? 3.307 -15.356 5.877 1.00 92.44 269 ALA A N 1
ATOM 1971 C CA . ALA A 1 269 ? 4.682 -15.782 6.121 1.00 92.44 269 ALA A CA 1
ATOM 1972 C C . ALA A 1 269 ? 5.566 -14.649 6.670 1.00 92.44 269 ALA A C 1
ATOM 1974 O O . ALA A 1 269 ? 6.458 -14.906 7.472 1.00 92.44 269 ALA A O 1
ATOM 1975 N N . SER A 1 270 ? 5.324 -13.401 6.255 1.00 90.25 270 SER A N 1
ATOM 1976 C CA . SER A 1 270 ? 6.118 -12.242 6.687 1.00 90.25 270 SER A CA 1
ATOM 1977 C C . SER A 1 270 ? 5.463 -11.445 7.816 1.00 90.25 270 SER A C 1
ATOM 1979 O O . SER A 1 270 ? 6.153 -10.751 8.554 1.00 90.25 270 SER A O 1
ATOM 1981 N N . ALA A 1 271 ? 4.138 -11.510 7.944 1.00 93.25 271 ALA A N 1
ATOM 1982 C CA . ALA A 1 271 ? 3.363 -10.734 8.906 1.00 93.25 271 ALA A CA 1
ATOM 1983 C C . ALA A 1 271 ? 2.170 -11.547 9.453 1.00 93.25 271 ALA A C 1
ATOM 1985 O O . ALA A 1 271 ? 1.010 -11.188 9.217 1.00 93.25 271 ALA A O 1
ATOM 1986 N N . PRO A 1 272 ? 2.421 -12.635 10.208 1.00 90.25 272 PRO A N 1
ATOM 1987 C CA . PRO A 1 272 ? 1.349 -13.447 10.790 1.00 90.25 272 PRO A CA 1
ATOM 1988 C C . PRO A 1 272 ? 0.499 -12.660 11.801 1.00 90.25 272 PRO A C 1
ATOM 1990 O O . PRO A 1 272 ? -0.684 -12.938 11.962 1.00 90.25 272 PRO A O 1
ATOM 1993 N N . GLY A 1 273 ? 1.082 -11.643 12.448 1.00 93.19 273 GLY A N 1
ATOM 1994 C CA . GLY A 1 273 ? 0.388 -10.753 13.384 1.00 93.19 273 GLY A CA 1
ATOM 1995 C C . GLY A 1 273 ? -0.449 -9.645 12.734 1.00 93.19 273 GLY A C 1
ATOM 1996 O O . GLY A 1 273 ? -1.106 -8.899 13.457 1.00 93.19 273 GLY A O 1
ATOM 1997 N N . ALA A 1 274 ? -0.439 -9.509 11.401 1.00 96.12 274 ALA A N 1
ATOM 1998 C CA . ALA A 1 274 ? -1.299 -8.548 10.712 1.00 96.12 274 ALA A CA 1
ATOM 1999 C C . ALA A 1 274 ? -2.780 -8.894 10.935 1.00 96.12 274 ALA A C 1
ATOM 2001 O O . ALA A 1 274 ? -3.139 -10.067 10.995 1.00 96.12 274 ALA A O 1
ATOM 2002 N N . VAL A 1 275 ? -3.643 -7.879 11.026 1.00 96.50 275 VAL A N 1
ATOM 2003 C CA . VAL A 1 275 ? -5.052 -8.009 11.445 1.00 96.50 275 VAL A CA 1
ATOM 2004 C C . VAL A 1 275 ? -5.802 -9.085 10.650 1.00 96.50 275 VAL A C 1
ATOM 2006 O O . VAL A 1 275 ? -6.307 -10.040 11.239 1.00 96.50 275 VAL A O 1
ATOM 2009 N N . LEU A 1 276 ? -5.796 -8.987 9.316 1.00 96.62 276 LEU A N 1
ATOM 2010 C CA . LEU A 1 276 ? -6.485 -9.932 8.422 1.00 96.62 276 LEU A CA 1
ATOM 2011 C C . LEU A 1 276 ? -5.871 -11.343 8.394 1.00 96.62 276 LEU A C 1
ATOM 2013 O O . LEU A 1 276 ? -6.477 -12.264 7.847 1.00 96.62 276 LEU A O 1
ATOM 2017 N N . ASN A 1 277 ? -4.670 -11.528 8.949 1.00 96.38 277 ASN A N 1
ATOM 2018 C CA . ASN A 1 277 ? -4.041 -12.844 9.091 1.00 96.38 277 ASN A CA 1
ATOM 2019 C C . ASN A 1 277 ? -4.341 -13.444 10.465 1.00 96.38 277 ASN A C 1
ATOM 2021 O O . ASN A 1 277 ? -4.789 -14.585 10.555 1.00 96.38 277 ASN A O 1
ATOM 2025 N N . LYS A 1 278 ? -4.142 -12.662 11.531 1.00 96.69 278 LYS A N 1
ATOM 2026 C CA . LYS A 1 278 ? -4.348 -13.080 12.921 1.00 96.69 278 LYS A CA 1
ATOM 2027 C C . LYS A 1 278 ? -5.794 -13.505 13.184 1.00 96.69 278 LYS A C 1
ATOM 2029 O O . LYS A 1 278 ? -6.021 -14.485 13.893 1.00 96.69 278 LYS A O 1
ATOM 2034 N N . TYR A 1 279 ? -6.753 -12.780 12.609 1.00 96.94 279 TYR A N 1
ATOM 2035 C CA . TYR A 1 279 ? -8.178 -12.962 12.891 1.00 96.94 279 TYR A CA 1
ATOM 2036 C C . TYR A 1 279 ? -8.966 -13.655 11.785 1.00 96.94 279 TYR A C 1
ATOM 2038 O O . TYR A 1 279 ? -10.179 -13.731 11.907 1.00 96.94 279 TYR A O 1
ATOM 2046 N N . ALA A 1 280 ? -8.320 -14.180 10.740 1.00 95.56 280 ALA A N 1
ATOM 2047 C CA . ALA A 1 280 ? -9.019 -14.861 9.649 1.00 95.56 280 ALA A CA 1
ATOM 2048 C C . ALA A 1 280 ? -9.994 -15.938 10.178 1.00 95.56 280 ALA A C 1
ATOM 2050 O O . ALA A 1 280 ? -9.567 -16.882 10.853 1.00 95.56 280 ALA A O 1
ATOM 2051 N N . GLY A 1 281 ? -11.291 -15.772 9.889 1.00 95.25 281 GLY A N 1
ATOM 2052 C CA . GLY A 1 281 ? -12.373 -16.657 10.339 1.00 95.25 281 GLY A CA 1
ATOM 2053 C C . GLY A 1 281 ? -12.648 -16.637 11.841 1.00 95.25 281 GLY A C 1
ATOM 2054 O O . GLY A 1 281 ? -13.113 -17.636 12.392 1.00 95.25 281 GLY A O 1
ATOM 2055 N N . LYS A 1 282 ? -12.282 -15.559 12.541 1.00 95.50 282 LYS A N 1
ATOM 2056 C CA . LYS A 1 282 ? -12.334 -15.468 14.005 1.00 95.50 282 LYS A CA 1
ATOM 2057 C C . LYS A 1 282 ? -12.726 -14.070 14.462 1.00 95.50 282 LYS A C 1
ATOM 2059 O O . LYS A 1 282 ? -12.488 -13.070 13.788 1.00 95.50 282 LYS A O 1
ATOM 2064 N N . ALA A 1 283 ? -13.238 -14.016 15.686 1.00 96.69 283 ALA A N 1
ATOM 2065 C CA . ALA A 1 283 ? -13.399 -12.790 16.448 1.00 96.69 283 ALA A CA 1
ATOM 2066 C C . ALA A 1 283 ? -12.662 -12.907 17.785 1.00 96.69 283 ALA A C 1
ATOM 2068 O O . ALA A 1 283 ? -12.652 -13.975 18.399 1.00 96.69 283 ALA A O 1
ATOM 2069 N N . ALA A 1 284 ? -12.058 -11.816 18.246 1.00 97.31 284 ALA A N 1
ATOM 2070 C CA . ALA A 1 284 ? -11.403 -11.768 19.546 1.00 97.31 284 ALA A CA 1
ATOM 2071 C C . ALA A 1 284 ? -11.543 -10.392 20.192 1.00 97.31 284 ALA A C 1
ATOM 2073 O O . ALA A 1 284 ? -11.455 -9.364 19.518 1.00 97.31 284 ALA A O 1
ATOM 2074 N N . ALA A 1 285 ? -11.708 -10.403 21.514 1.00 97.88 285 ALA A N 1
ATOM 2075 C CA . ALA A 1 285 ? -11.497 -9.250 22.374 1.00 97.88 285 ALA A CA 1
ATOM 2076 C C . ALA A 1 285 ? -10.151 -9.421 23.084 1.00 97.88 285 ALA A C 1
ATOM 2078 O O . ALA A 1 285 ? -9.887 -10.465 23.678 1.00 97.88 285 ALA A O 1
ATOM 2079 N N . GLU A 1 286 ? -9.310 -8.400 23.022 1.00 97.00 286 GLU A N 1
ATOM 2080 C CA . GLU A 1 286 ? -7.975 -8.401 23.607 1.00 97.00 286 GLU A CA 1
ATOM 2081 C C . GLU A 1 286 ? -7.752 -7.123 24.409 1.00 97.00 286 GLU A C 1
ATOM 2083 O O . GLU A 1 286 ? -8.229 -6.053 24.032 1.00 97.00 286 GLU A O 1
ATOM 2088 N N . VAL A 1 287 ? -7.002 -7.233 25.501 1.00 95.81 287 VAL A N 1
ATOM 2089 C CA . VAL A 1 287 ? -6.580 -6.106 26.336 1.00 95.81 287 VAL A CA 1
ATOM 2090 C C . VAL A 1 287 ? -5.124 -6.293 26.733 1.00 95.81 287 VAL A C 1
ATOM 2092 O O . VAL A 1 287 ? -4.661 -7.424 26.895 1.00 95.81 287 VAL A O 1
ATOM 2095 N N . GLY A 1 288 ? -4.401 -5.197 26.918 1.00 93.62 288 GLY A N 1
ATOM 2096 C CA . GLY A 1 288 ? -3.008 -5.263 27.332 1.00 93.62 288 GLY A CA 1
ATOM 2097 C C . GLY A 1 288 ? -2.406 -3.909 27.668 1.00 93.62 288 GLY A C 1
ATOM 2098 O O . GLY A 1 288 ? -3.086 -2.886 27.711 1.00 93.62 288 GLY A O 1
ATOM 2099 N N . VAL A 1 289 ? -1.102 -3.932 27.926 1.00 91.88 289 VAL A N 1
ATOM 2100 C CA . VAL A 1 289 ? -0.262 -2.760 28.191 1.00 91.88 289 VAL A CA 1
ATOM 2101 C C . VAL A 1 289 ? 1.030 -2.925 27.391 1.00 91.88 289 VAL A C 1
ATOM 2103 O O . VAL A 1 289 ? 1.508 -4.053 27.249 1.00 91.88 289 VAL A O 1
ATOM 2106 N N . THR A 1 290 ? 1.569 -1.831 26.856 1.00 84.62 290 THR A N 1
ATOM 2107 C CA . THR A 1 290 ? 2.839 -1.795 26.097 1.00 84.62 290 THR A CA 1
ATOM 2108 C C . THR A 1 290 ? 3.858 -0.841 26.687 1.00 84.62 290 THR A C 1
ATOM 2110 O O . THR A 1 290 ? 3.435 0.211 27.207 1.00 84.62 290 THR A O 1
#

Radius of gyration: 24.73 Å; chains: 1; bounding box: 66×55×68 Å